Protein AF-0000000067988265 (afdb_homodimer)

Sequence (340 aa):
RAVLVLEPQNPGGEAVDITPKEFGVRTLAQEYGGGAFTVSGDVVFFANYKDQRLYKQSISSLDVSPIPLTPDYGGPTVSYADGVLDTRFNRFIAVREDRRESSLNPPTTIVSIALGNNNVQEPEVLVGGSDFYAFPRLDPKSERIAWIQWSHPNMPWDKSELWVGYISENRAVLVLEPQNPGGEAVDITPKEFGVRTLAQEYGGGAFTVSGDVVFFANYKDQRLYKQSISSLDVSPIPLTPDYGGPTVSYADGVLDTRFNRFIAVREDRRESSLNPPTTIVSIALGNNNVQEPEVLVGGSDFYAFPRLDPKSERIAWIQWSHPNMPWDKSELWVGYISEN

Nearest PDB structures (foldseek):
  9dta-assembly1_A  TM=4.660E-01  e=8.377E-01  Homo sapiens
  7pi7-assembly1_A  TM=4.778E-01  e=1.281E+00  Plasmodium falciparum 3D7
  7phv-assembly2_D  TM=4.104E-01  e=1.350E+00  Plasmodium falciparum 3D7
  5tik-assembly1_A  TM=4.033E-01  e=9.315E-01  Plasmodium falciparum 3D7
  7pi7-assembly2_D  TM=3.987E-01  e=2.692E+00  Plasmodium falciparum 3D7

pLDDT: mean 87.06, std 9.2, range [55.12, 97.69]

Secondary structure (DSSP, 8-state):
-EEEEEPPSSTTPPPEE-S-TT--B---TTTT----EEEETTEEEEEBTTT--EEEEESS-TTSPPEE-S---SSTTEEEEEEEEETTTTEEEEEEEETTT-SSS--EEEEEEE-S-SS--PPEEEE-SSSEEEEEEE-TTSSEEEEEEE-TT--TTTSEEEEEEE----/-EEEEEPPSSTTPPPEE-S-TT--B---TTTT----EEEETTEEEEEBTTT--EEEEESS-TTSPPEE-S---SSTTEEEEEEEEETTTTEEEEEEEETTT-SSS--EEEEEEE-S-SS--PPEEEE-SSSEEEEEEE-TTSSEEEEEEE-TT--TTTSEEEEEEE----

Solvent-accessible surface area (backbone atoms only — not comparable to full-atom values): 17816 Å² total; per-residue (Å²): 80,21,37,40,25,38,50,42,93,47,94,86,49,68,67,40,78,65,52,56,86,93,55,27,56,33,37,74,22,79,79,43,43,52,38,26,48,36,44,46,83,60,32,36,37,31,14,26,48,80,47,19,32,38,28,37,32,48,75,81,44,74,86,53,74,69,41,69,50,38,66,84,80,86,46,65,42,45,23,36,24,29,47,41,79,32,75,83,78,43,28,38,36,28,29,34,31,42,35,81,86,34,75,87,69,44,43,26,28,34,28,37,32,72,62,84,54,94,62,61,48,81,64,41,80,72,44,76,88,58,46,34,49,45,55,58,29,62,11,88,79,49,54,32,34,30,30,34,37,30,39,82,92,47,45,63,80,52,36,23,38,29,36,38,38,76,57,61,99,116,80,21,36,41,27,38,50,42,91,47,92,86,48,68,69,41,78,65,52,57,88,91,56,27,55,33,40,74,23,80,79,42,45,52,37,27,50,38,42,45,82,59,32,38,38,30,13,27,48,80,47,19,32,38,29,38,33,47,74,81,44,76,85,53,74,67,42,68,50,39,66,86,80,85,44,64,43,45,23,35,24,29,46,40,80,32,76,85,76,43,27,39,36,26,32,33,31,42,34,81,86,34,75,86,68,44,44,25,28,33,27,37,32,72,61,83,52,93,62,62,46,81,64,40,80,76,45,74,88,56,46,34,48,45,57,58,29,63,10,88,78,50,52,32,35,29,31,35,38,31,38,82,91,46,45,63,80,52,35,22,38,29,36,39,40,77,55,64,98,118

Radius of gyration: 18.99 Å; Cα contacts (8 Å, |Δi|>4): 893; chains: 2; bounding box: 49×52×41 Å

Organism: Pisum sativum (NCBI:txid3888)

Structure (mmCIF, N/CA/C/O backbone):
data_AF-0000000067988265-model_v1
#
loop_
_entity.id
_entity.type
_entity.pdbx_description
1 polymer 'Uncharacterized protein'
#
loop_
_atom_site.group_PDB
_atom_site.id
_atom_site.type_symbol
_atom_site.label_atom_id
_atom_site.label_alt_id
_atom_site.label_comp_id
_atom_site.label_asym_id
_atom_site.label_entity_id
_atom_site.label_seq_id
_atom_site.pdbx_PDB_ins_code
_atom_site.Cartn_x
_atom_site.Cartn_y
_atom_site.Cartn_z
_atom_site.occupancy
_atom_site.B_iso_or_equiv
_atom_site.auth_seq_id
_atom_site.auth_comp_id
_atom_site.auth_asym_id
_atom_site.auth_atom_id
_atom_site.pdbx_PDB_model_num
ATOM 1 N N . ARG A 1 1 ? -8.422 19.094 -2.426 1 81.5 1 ARG A N 1
ATOM 2 C CA . ARG A 1 1 ? -7.355 18.75 -1.496 1 81.5 1 ARG A CA 1
ATOM 3 C C . ARG A 1 1 ? -7.719 17.5 -0.695 1 81.5 1 ARG A C 1
ATOM 5 O O . ARG A 1 1 ? -8.867 17.328 -0.293 1 81.5 1 ARG A O 1
ATOM 12 N N . ALA A 1 2 ? -6.695 16.656 -0.502 1 82.62 2 ALA A N 1
ATOM 13 C CA . ALA A 1 2 ? -6.887 15.461 0.309 1 82.62 2 ALA A CA 1
ATOM 14 C C . ALA A 1 2 ? -6.562 15.734 1.775 1 82.62 2 ALA A C 1
ATOM 16 O O . ALA A 1 2 ? -5.496 16.266 2.096 1 82.62 2 ALA A O 1
ATOM 17 N N . VAL A 1 3 ? -7.598 15.414 2.672 1 83.62 3 VAL A N 1
ATOM 18 C CA . VAL A 1 3 ? -7.43 15.742 4.082 1 83.62 3 VAL A CA 1
ATOM 19 C C . VAL A 1 3 ? -7.699 14.508 4.941 1 83.62 3 VAL A C 1
ATOM 21 O O . VAL A 1 3 ? -8.43 13.602 4.527 1 83.62 3 VAL A O 1
ATOM 24 N N . LEU A 1 4 ? -7.07 14.484 6.086 1 79.06 4 LEU A N 1
ATOM 25 C CA . LEU A 1 4 ? -7.297 13.453 7.09 1 79.06 4 LEU A CA 1
ATOM 26 C C . LEU A 1 4 ? -8.57 13.734 7.879 1 79.06 4 LEU A C 1
ATOM 28 O O . LEU A 1 4 ? -8.766 14.844 8.375 1 79.06 4 LEU A O 1
ATOM 32 N N . VAL A 1 5 ? -9.43 12.75 7.844 1 82.25 5 VAL A N 1
ATOM 33 C CA . VAL A 1 5 ? -10.68 12.844 8.586 1 82.25 5 VAL A CA 1
ATOM 34 C C . VAL A 1 5 ? -10.773 11.688 9.586 1 82.25 5 VAL A C 1
ATOM 36 O O . VAL A 1 5 ? -10.508 10.539 9.242 1 82.25 5 VAL A O 1
ATOM 39 N N . LEU A 1 6 ? -11.055 11.977 10.82 1 77.44 6 LEU A N 1
ATOM 40 C CA . LEU A 1 6 ? -11.227 10.969 11.867 1 77.44 6 LEU A CA 1
ATOM 41 C C . LEU A 1 6 ? -12.695 10.57 12 1 77.44 6 LEU A C 1
ATOM 43 O O . LEU A 1 6 ? -13.57 11.438 12.078 1 77.44 6 LEU A O 1
ATOM 47 N N . GLU A 1 7 ? -12.828 9.219 11.898 1 78.44 7 GLU A N 1
ATOM 48 C CA . GLU A 1 7 ? -14.172 8.734 12.18 1 78.44 7 GLU A CA 1
ATOM 49 C C . GLU A 1 7 ? -14.555 8.969 13.633 1 78.44 7 GLU A C 1
ATOM 51 O O . GLU A 1 7 ? -13.742 8.75 14.539 1 78.44 7 GLU A O 1
ATOM 56 N N . PRO A 1 8 ? -15.766 9.422 13.766 1 72.81 8 PRO A N 1
ATOM 57 C CA . PRO A 1 8 ? -16.188 9.617 15.156 1 72.81 8 PRO A CA 1
ATOM 58 C C . PRO A 1 8 ? -16.219 8.312 15.945 1 72.81 8 PRO A C 1
ATOM 60 O O . PRO A 1 8 ? -16.516 7.254 15.391 1 72.81 8 PRO A O 1
ATOM 63 N N . GLN A 1 9 ? -15.742 8.336 17.234 1 66.25 9 GLN A N 1
ATOM 64 C CA . GLN A 1 9 ? -15.758 7.172 18.109 1 66.25 9 GLN A CA 1
ATOM 65 C C . GLN A 1 9 ? -17.188 6.684 18.359 1 66.25 9 GLN A C 1
ATOM 67 O O . GLN A 1 9 ? -17.422 5.477 18.469 1 66.25 9 GLN A O 1
ATOM 72 N N . ASN A 1 10 ? -18 7.676 18.391 1 64.56 10 ASN A N 1
ATOM 73 C CA . ASN A 1 10 ? -19.391 7.344 18.688 1 64.56 10 ASN A CA 1
ATOM 74 C C . ASN A 1 10 ? -20.266 7.469 17.438 1 64.56 10 ASN A C 1
ATOM 76 O O . ASN A 1 10 ? -20.031 8.344 16.594 1 64.56 10 ASN A O 1
ATOM 80 N N . PRO A 1 11 ? -21.156 6.391 17.359 1 62.78 11 PRO A N 1
ATOM 81 C CA . PRO A 1 11 ? -22.125 6.516 16.25 1 62.78 11 PRO A CA 1
ATOM 82 C C . PRO A 1 11 ? -22.859 7.855 16.266 1 62.78 11 PRO A C 1
ATOM 84 O O . PRO A 1 11 ? -23.297 8.32 17.312 1 62.78 11 PRO A O 1
ATOM 87 N N . GLY A 1 12 ? -22.844 8.508 15.164 1 62.94 12 GLY A N 1
ATOM 88 C CA . GLY A 1 12 ? -23.547 9.773 15.062 1 62.94 12 GLY A CA 1
ATOM 89 C C . GLY A 1 12 ? -22.625 10.977 15.18 1 62.94 12 GLY A C 1
ATOM 90 O O . GLY A 1 12 ? 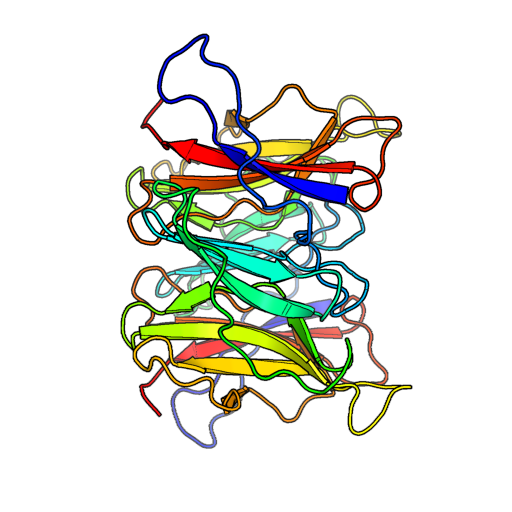-23.062 12.109 14.969 1 62.94 12 GLY A O 1
ATOM 91 N N . GLY A 1 13 ? -21.453 10.656 15.656 1 66.56 13 GLY A N 1
ATOM 92 C CA . GLY A 1 13 ? -20.516 11.766 15.727 1 66.56 13 GLY A CA 1
ATOM 93 C C . GLY A 1 13 ? -20.078 12.266 14.367 1 66.56 13 GLY A C 1
ATOM 94 O O . GLY A 1 13 ? -20.391 11.648 13.344 1 66.56 13 GLY A O 1
ATOM 95 N N . GLU A 1 14 ? -19.609 13.5 14.375 1 73.94 14 GLU A N 1
ATOM 96 C CA . GLU A 1 14 ? -19.188 14.102 13.109 1 73.94 14 GLU A CA 1
ATOM 97 C C . GLU A 1 14 ? -17.719 13.82 12.828 1 73.94 14 GLU A C 1
ATOM 99 O O . GLU A 1 14 ? -16.891 13.844 13.742 1 73.94 14 GLU A O 1
ATOM 104 N N . ALA A 1 15 ? -17.516 13.375 11.586 1 76 15 ALA A N 1
ATOM 105 C CA . ALA A 1 15 ? -16.125 13.258 11.133 1 76 15 ALA A CA 1
ATOM 106 C C . ALA A 1 15 ? -15.414 14.602 11.203 1 76 15 ALA A C 1
ATOM 108 O O . ALA A 1 15 ? -16.016 15.648 10.938 1 76 15 ALA A O 1
ATOM 109 N N . VAL A 1 16 ? -14.133 14.594 11.688 1 78.19 16 VAL A N 1
ATOM 110 C CA . VAL A 1 16 ? -13.391 15.836 11.891 1 78.19 16 VAL A CA 1
ATOM 111 C C . VAL A 1 16 ? -12.156 15.852 10.992 1 78.19 16 VAL A C 1
ATOM 113 O O . VAL A 1 16 ? -11.414 14.875 10.938 1 78.19 16 VAL A O 1
ATOM 116 N N . ASP A 1 17 ? -12.055 16.938 10.234 1 80.56 17 ASP A N 1
ATOM 117 C CA . ASP A 1 17 ? -10.82 17.203 9.5 1 80.56 17 ASP A CA 1
ATOM 118 C C . ASP A 1 17 ? -9.688 17.578 10.445 1 80.56 17 ASP A C 1
ATOM 120 O O . ASP A 1 17 ? -9.773 18.578 11.164 1 80.56 17 ASP A O 1
ATOM 124 N N . ILE A 1 18 ? -8.625 16.781 10.445 1 80.12 18 ILE A N 1
ATOM 125 C CA . ILE A 1 18 ? -7.574 17.047 11.422 1 80.12 18 ILE A CA 1
ATOM 126 C C . ILE A 1 18 ? -6.301 17.484 10.703 1 80.12 18 ILE A C 1
ATOM 128 O O . ILE A 1 18 ? -5.281 17.75 11.344 1 80.12 18 ILE A O 1
ATOM 132 N N . THR A 1 19 ? -6.254 17.562 9.414 1 82.56 19 THR A N 1
ATOM 133 C CA . THR A 1 19 ? -5.105 18.078 8.68 1 82.56 19 THR A CA 1
ATOM 134 C C . THR A 1 19 ? -5.102 19.609 8.688 1 82.56 19 THR A C 1
ATOM 136 O O . THR A 1 19 ? -6.039 20.25 8.203 1 82.56 19 THR A O 1
ATOM 139 N N . PRO A 1 20 ? -4.031 20.156 9.219 1 86.94 20 PRO A N 1
ATOM 140 C CA . PRO A 1 20 ? -3.984 21.625 9.195 1 86.94 20 PRO A CA 1
ATOM 141 C C . PRO A 1 20 ? -4.137 22.188 7.785 1 86.94 20 PRO A C 1
ATOM 143 O O . PRO A 1 20 ? -3.789 21.531 6.805 1 86.94 20 PRO A O 1
ATOM 146 N N . LYS A 1 21 ? -4.566 23.375 7.676 1 85.44 21 LYS A N 1
ATOM 147 C CA . LYS A 1 21 ? -4.949 24 6.418 1 85.44 21 LYS A CA 1
ATOM 148 C C . LYS A 1 21 ? -3.768 24.078 5.457 1 85.44 21 LYS A C 1
ATOM 150 O O . LYS A 1 21 ? -3.945 24 4.238 1 85.44 21 LYS A O 1
ATOM 155 N N . GLU A 1 22 ? -2.598 24.156 5.941 1 90.56 22 GLU A N 1
ATOM 156 C CA . GLU A 1 22 ? -1.429 24.359 5.09 1 90.56 22 GLU A CA 1
ATOM 157 C C . GLU A 1 22 ? -0.901 23.031 4.559 1 90.56 22 GLU A C 1
ATOM 159 O O . GLU A 1 22 ? 0.06 23 3.785 1 90.56 22 GLU A O 1
ATOM 164 N N . PHE A 1 23 ? -1.554 21.969 4.973 1 92.88 23 PHE A N 1
ATOM 165 C CA . PHE A 1 23 ? -1.089 20.641 4.586 1 92.88 23 PHE A CA 1
ATOM 166 C C . PHE A 1 23 ? -2.125 19.938 3.717 1 92.88 23 PHE A C 1
ATOM 168 O O . PHE A 1 23 ? -3.32 20.234 3.812 1 92.88 23 PHE A O 1
ATOM 175 N N . GLY A 1 24 ? -1.675 19.062 2.846 1 91.75 24 GLY A N 1
ATOM 176 C CA . GLY A 1 24 ? -2.455 18.141 2.043 1 91.75 24 GLY A CA 1
ATOM 177 C C . GLY A 1 24 ? -1.815 16.766 1.921 1 91.75 24 GLY A C 1
ATOM 178 O O . GLY A 1 24 ? -0.608 16.656 1.692 1 91.75 24 GLY A O 1
ATOM 179 N N . VAL A 1 25 ? -2.627 15.781 2.137 1 91.75 25 VAL A N 1
ATOM 180 C CA . VAL A 1 25 ? -2.115 14.414 2.127 1 91.75 25 VAL A CA 1
ATOM 181 C C . VAL A 1 25 ? -2.129 13.867 0.701 1 91.75 25 VAL A C 1
ATOM 183 O O . VAL A 1 25 ? -3.133 13.305 0.253 1 91.75 25 VAL A O 1
ATOM 186 N N . ARG A 1 26 ? -0.953 14.008 0.005 1 90.62 26 ARG A N 1
ATOM 187 C CA . ARG A 1 26 ? -0.84 13.547 -1.376 1 90.62 26 ARG A CA 1
ATOM 188 C C . ARG A 1 26 ? 0.622 13.406 -1.789 1 90.62 26 ARG A C 1
ATOM 190 O O . ARG A 1 26 ? 1.449 14.266 -1.463 1 90.62 26 ARG A O 1
ATOM 197 N N . THR A 1 27 ? 0.894 12.336 -2.404 1 92.19 27 THR A N 1
ATOM 198 C CA . THR A 1 27 ? 2.232 12.148 -2.949 1 92.19 27 THR A CA 1
ATOM 199 C C . THR A 1 27 ? 2.221 12.266 -4.469 1 92.19 27 THR A C 1
ATOM 201 O O . THR A 1 27 ? 1.224 11.93 -5.117 1 92.19 27 THR A O 1
ATOM 204 N N . LEU A 1 28 ? 3.287 12.664 -5.016 1 88.44 28 LEU A N 1
ATOM 205 C CA . LEU A 1 28 ? 3.469 12.758 -6.461 1 88.44 28 LEU A CA 1
ATOM 206 C C . LEU A 1 28 ? 4.414 11.672 -6.961 1 88.44 28 LEU A C 1
ATOM 208 O O . LEU A 1 28 ? 4.758 11.641 -8.148 1 88.44 28 LEU A O 1
ATOM 212 N N . ALA A 1 29 ? 4.793 10.805 -5.996 1 88.25 29 ALA A N 1
ATOM 213 C CA . ALA A 1 29 ? 5.699 9.727 -6.379 1 88.25 29 ALA A CA 1
ATOM 214 C C . ALA A 1 29 ? 5.027 8.773 -7.367 1 88.25 29 ALA A C 1
ATOM 216 O O . ALA A 1 29 ? 3.877 8.383 -7.176 1 88.25 29 ALA A O 1
ATOM 217 N N . GLN A 1 30 ? 5.688 8.266 -8.461 1 74.81 30 GLN A N 1
ATOM 218 C CA . GLN A 1 30 ? 5.371 7.273 -9.484 1 74.81 30 GLN A CA 1
ATOM 219 C C . GLN A 1 30 ? 4.023 7.562 -10.141 1 74.81 30 GLN A C 1
ATOM 221 O O . GLN A 1 30 ? 3.436 6.691 -10.781 1 74.81 30 GLN A O 1
ATOM 226 N N . GLU A 1 31 ? 3.676 8.773 -10.312 1 59.5 31 GLU A N 1
ATOM 227 C CA . GLU A 1 31 ? 2.479 9.18 -11.039 1 59.5 31 GLU A CA 1
ATOM 228 C C . GLU A 1 31 ? 1.284 8.305 -10.672 1 59.5 31 GLU A C 1
ATOM 230 O O . GLU A 1 31 ? 0.143 8.766 -10.672 1 59.5 31 GLU A O 1
ATOM 235 N N . TYR A 1 32 ? 1.65 6.984 -10.617 1 55.44 32 TYR A N 1
ATOM 236 C CA . TYR A 1 32 ? 0.523 6.078 -10.445 1 55.44 32 TYR A CA 1
ATOM 237 C C . TYR A 1 32 ? 0.063 6.055 -8.992 1 55.44 32 TYR A C 1
ATOM 239 O O . TYR A 1 32 ? -0.846 5.305 -8.633 1 55.44 32 TYR A O 1
ATOM 247 N N . GLY A 1 33 ? 0.32 7.004 -8.305 1 57.44 33 GLY A N 1
ATOM 248 C CA . GLY A 1 33 ? -0.149 7.312 -6.961 1 57.44 33 GLY A CA 1
ATOM 249 C C . GLY A 1 33 ? -0.067 6.129 -6.016 1 57.44 33 GLY A C 1
ATOM 250 O O . GLY A 1 33 ? -0.594 5.055 -6.309 1 57.44 33 GLY A O 1
ATOM 251 N N . GLY A 1 34 ? 0.99 5.91 -5.309 1 64.25 34 GLY A N 1
ATOM 252 C CA . GLY A 1 34 ? 1.029 5.035 -4.145 1 64.25 34 GLY A CA 1
ATOM 253 C C . GLY A 1 34 ? 0.375 5.645 -2.92 1 64.25 34 GLY A C 1
ATOM 254 O O . GLY A 1 34 ? -0.165 6.75 -2.982 1 64.25 34 GLY A O 1
ATOM 255 N N . GLY A 1 35 ? 0.108 4.824 -1.985 1 83.5 35 GLY A N 1
ATOM 256 C CA . GLY A 1 35 ? -0.433 5.324 -0.732 1 83.5 35 GLY A CA 1
ATOM 257 C C . GLY A 1 35 ? 0.388 6.453 -0.136 1 83.5 35 GLY A C 1
ATOM 258 O O . GLY A 1 35 ? 1.617 6.371 -0.078 1 83.5 35 GLY A O 1
ATOM 259 N N . ALA A 1 36 ? -0.248 7.562 0.19 1 87.69 36 ALA A N 1
ATOM 260 C CA . ALA A 1 36 ? 0.42 8.758 0.704 1 87.69 36 ALA A CA 1
ATOM 261 C C . ALA A 1 36 ? 0.387 8.789 2.229 1 87.69 36 ALA A C 1
ATOM 263 O O . ALA A 1 36 ? 0.79 9.781 2.842 1 87.69 36 ALA A O 1
ATOM 264 N N . PHE A 1 37 ? -0.047 7.719 2.885 1 92.06 37 PHE A N 1
ATOM 265 C CA . PHE A 1 37 ? -0.208 7.766 4.332 1 92.06 37 PHE A CA 1
ATOM 266 C C . PHE A 1 37 ? -0.128 6.367 4.934 1 92.06 37 PHE A C 1
ATOM 268 O O . PHE A 1 37 ? -0.245 5.371 4.219 1 92.06 37 PHE A O 1
ATOM 275 N N . THR A 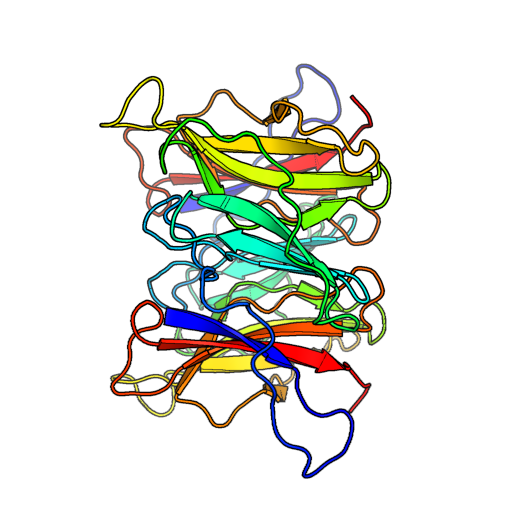1 38 ? 0.088 6.336 6.145 1 93.38 38 THR A N 1
ATOM 276 C CA . THR A 1 38 ? -0.145 5.164 6.984 1 93.38 38 THR A CA 1
ATOM 277 C C . THR A 1 38 ? -0.485 5.582 8.414 1 93.38 38 THR A C 1
ATOM 279 O O . THR A 1 38 ? -0.422 6.766 8.75 1 93.38 38 THR A O 1
ATOM 282 N N . VAL A 1 39 ? -0.948 4.609 9.211 1 92.25 39 VAL A N 1
ATOM 283 C CA . VAL A 1 39 ? -1.37 4.906 10.57 1 92.25 39 VAL A CA 1
ATOM 284 C C . VAL A 1 39 ? -0.739 3.9 11.539 1 92.25 39 VAL A C 1
ATOM 286 O O . VAL A 1 39 ? -0.531 2.738 11.188 1 92.25 39 VAL A O 1
ATOM 289 N N . SER A 1 40 ? -0.376 4.344 12.664 1 92.06 40 SER A N 1
ATOM 290 C CA . SER A 1 40 ? 0.094 3.512 13.766 1 92.06 40 SER A CA 1
ATOM 291 C C . SER A 1 40 ? -0.317 4.094 15.117 1 92.06 40 SER A C 1
ATOM 293 O O . SER A 1 40 ? 0.224 5.117 15.547 1 92.06 40 SER A O 1
ATOM 295 N N . GLY A 1 41 ? -1.214 3.348 15.711 1 88.94 41 GLY A N 1
ATOM 296 C CA . GLY A 1 41 ? -1.752 3.898 16.938 1 88.94 41 GLY A CA 1
ATOM 297 C C . GLY A 1 41 ? -2.391 5.262 16.75 1 88.94 41 GLY A C 1
ATOM 298 O O . GLY A 1 41 ? -3.27 5.434 15.906 1 88.94 41 GLY A O 1
ATOM 299 N N . ASP A 1 42 ? -1.849 6.242 17.5 1 89.19 42 ASP A N 1
ATOM 300 C CA . ASP A 1 42 ? -2.422 7.582 17.453 1 89.19 42 ASP A CA 1
ATOM 301 C C . ASP A 1 42 ? -1.624 8.492 16.531 1 89.19 42 ASP A C 1
ATOM 303 O O . ASP A 1 42 ? -1.744 9.719 16.609 1 89.19 42 ASP A O 1
ATOM 307 N N . VAL A 1 43 ? -0.873 7.887 15.703 1 92.12 43 VAL A N 1
ATOM 308 C CA . VAL A 1 43 ? -0.028 8.695 14.828 1 92.12 43 VAL A CA 1
ATOM 309 C C . VAL A 1 43 ? -0.342 8.375 13.367 1 92.12 43 VAL A C 1
ATOM 311 O O . VAL A 1 43 ? -0.506 7.215 13 1 92.12 43 VAL A O 1
ATOM 314 N N . VAL A 1 44 ? -0.442 9.445 12.578 1 92.81 44 VAL A N 1
ATOM 315 C CA . VAL A 1 44 ? -0.533 9.305 11.125 1 92.81 44 VAL A CA 1
ATOM 316 C C . VAL A 1 44 ? 0.748 9.82 10.477 1 92.81 44 VAL A C 1
ATOM 318 O O . VAL A 1 44 ? 1.281 10.859 10.875 1 92.81 44 VAL A O 1
ATOM 321 N N . PHE A 1 45 ? 1.261 9.062 9.586 1 95 45 PHE A N 1
ATOM 322 C CA . PHE A 1 45 ? 2.357 9.461 8.711 1 95 45 PHE A CA 1
ATOM 323 C C . PHE A 1 45 ? 1.845 9.805 7.316 1 95 45 PHE A C 1
ATOM 325 O O . PHE A 1 45 ? 1 9.086 6.77 1 95 45 PHE A O 1
ATOM 332 N N . PHE A 1 46 ? 2.334 10.922 6.777 1 95 46 PHE A N 1
ATOM 333 C CA . PHE A 1 46 ? 1.783 11.242 5.465 1 95 46 PHE A CA 1
ATOM 334 C C . PHE A 1 46 ? 2.766 12.078 4.656 1 95 46 PHE A C 1
ATOM 336 O O . PHE A 1 46 ? 3.621 12.758 5.223 1 95 46 PHE A O 1
ATOM 343 N N . ALA A 1 47 ? 2.682 11.969 3.379 1 95.38 47 ALA A N 1
ATOM 344 C CA . ALA A 1 47 ? 3.381 12.859 2.453 1 95.38 47 ALA A CA 1
ATOM 345 C C . ALA A 1 47 ? 2.59 14.141 2.225 1 95.38 47 ALA A C 1
ATOM 347 O O . ALA A 1 47 ? 1.406 14.094 1.88 1 95.38 47 ALA A O 1
ATOM 348 N N . ASN A 1 48 ? 3.252 15.195 2.42 1 95.5 48 ASN A N 1
ATOM 349 C CA . ASN A 1 48 ? 2.605 16.484 2.23 1 95.5 48 ASN A CA 1
ATOM 350 C C . ASN A 1 48 ? 2.695 16.953 0.779 1 95.5 48 ASN A C 1
ATOM 352 O O . ASN A 1 48 ? 3.771 16.922 0.177 1 95.5 48 ASN A O 1
ATOM 356 N N . TYR A 1 49 ? 1.587 17.453 0.286 1 93.25 49 TYR A N 1
ATOM 357 C CA . TYR A 1 49 ? 1.485 17.781 -1.131 1 93.25 49 TYR A CA 1
ATOM 358 C C . TYR A 1 49 ? 2.451 18.906 -1.5 1 93.25 49 TYR A C 1
ATOM 360 O O . TYR A 1 49 ? 3.191 18.797 -2.48 1 93.25 49 TYR A O 1
ATOM 368 N N . LYS A 1 50 ? 2.512 19.891 -0.709 1 94.69 50 LYS A N 1
ATOM 369 C CA . LYS A 1 50 ? 3.174 21.141 -1.084 1 94.69 50 LYS A CA 1
ATOM 370 C C . LYS A 1 50 ? 4.68 20.938 -1.213 1 94.69 50 LYS A C 1
ATOM 372 O O . LYS A 1 50 ? 5.293 21.406 -2.172 1 94.69 50 LYS A O 1
ATOM 377 N N . ASP A 1 51 ? 5.246 20.297 -0.256 1 96.81 51 ASP A N 1
ATOM 378 C CA . ASP A 1 51 ? 6.699 20.203 -0.234 1 96.81 51 ASP A CA 1
ATOM 379 C C . ASP A 1 51 ? 7.156 18.766 -0.448 1 96.81 51 ASP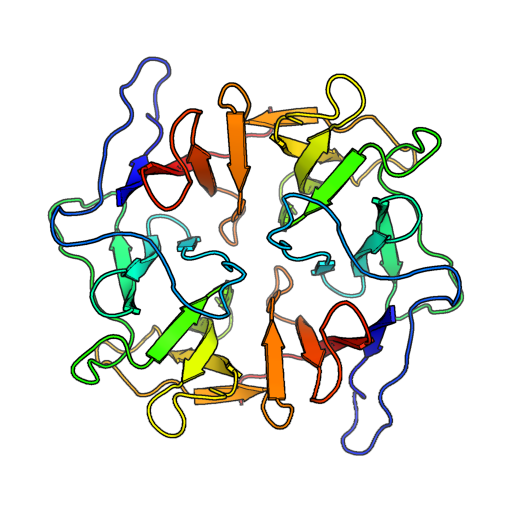 A C 1
ATOM 381 O O . ASP A 1 51 ? 8.352 18.5 -0.543 1 96.81 51 ASP A O 1
ATOM 385 N N . GLN A 1 52 ? 6.246 17.75 -0.379 1 95.75 52 GLN A N 1
ATOM 386 C CA . GLN A 1 52 ? 6.422 16.328 -0.659 1 95.75 52 GLN A CA 1
ATOM 387 C C . GLN A 1 52 ? 7.281 15.656 0.413 1 95.75 52 GLN A C 1
ATOM 389 O O . GLN A 1 52 ? 7.715 14.516 0.244 1 95.75 52 GLN A O 1
ATOM 394 N N . ARG A 1 53 ? 7.512 16.375 1.506 1 97.44 53 ARG A N 1
ATOM 395 C CA . ARG A 1 53 ? 8.18 15.766 2.652 1 97.44 53 ARG A CA 1
ATOM 396 C C . ARG A 1 53 ? 7.246 14.82 3.395 1 97.44 53 ARG A C 1
ATOM 398 O O . ARG A 1 53 ? 6.027 14.883 3.229 1 97.44 53 ARG A O 1
ATOM 405 N N . LEU A 1 54 ? 7.852 13.922 4.129 1 97.06 54 LEU A N 1
ATOM 406 C CA . LEU A 1 54 ? 7.078 13.094 5.047 1 97.06 54 LEU A CA 1
ATOM 407 C C . LEU A 1 54 ? 6.918 13.781 6.395 1 97.06 54 LEU A C 1
ATOM 409 O O . LEU A 1 54 ? 7.867 14.375 6.914 1 97.06 54 LEU A O 1
ATOM 413 N N . TYR A 1 55 ? 5.723 13.641 6.875 1 96 55 TYR A N 1
ATOM 414 C CA . TYR A 1 55 ? 5.402 14.188 8.188 1 96 55 TYR A CA 1
ATOM 415 C C . TYR A 1 55 ? 4.73 13.141 9.062 1 96 55 TYR A C 1
ATOM 417 O O . TYR A 1 55 ? 4.207 12.141 8.562 1 96 55 TYR A O 1
ATOM 425 N N . LYS A 1 56 ? 4.793 13.367 10.344 1 94.56 56 LYS A N 1
ATOM 426 C CA . LYS A 1 56 ? 3.951 12.633 11.289 1 94.56 56 LYS A CA 1
ATOM 427 C C . LYS A 1 56 ? 3.133 13.594 12.156 1 94.56 56 LYS A C 1
ATOM 429 O O . LYS A 1 56 ? 3.57 14.711 12.438 1 94.56 56 LYS A O 1
ATOM 434 N N . GLN A 1 57 ? 2 13.109 12.508 1 91.94 57 GLN A N 1
ATOM 435 C CA . GLN A 1 57 ? 1.146 13.898 13.383 1 91.94 57 GLN A CA 1
ATOM 436 C C . GLN A 1 57 ? 0.279 13.008 14.266 1 91.94 57 GLN A C 1
ATOM 438 O O . GLN A 1 57 ? -0.086 11.898 13.867 1 91.94 57 GLN A O 1
ATOM 443 N N . SER A 1 58 ? -0.035 13.562 15.406 1 90.12 58 SER A N 1
ATOM 444 C CA . SER A 1 58 ? -0.961 12.883 16.312 1 90.12 58 SER A CA 1
ATOM 445 C C . SER A 1 58 ? -2.408 13.086 15.875 1 90.12 58 SER A C 1
ATOM 447 O O . SER A 1 58 ? -2.783 14.188 15.445 1 90.12 58 SER A O 1
ATOM 449 N N . ILE A 1 59 ? -3.182 12.016 15.969 1 84.56 59 ILE A N 1
ATOM 450 C CA . ILE A 1 59 ? -4.594 12.156 15.633 1 84.56 59 ILE A CA 1
ATOM 451 C C . ILE A 1 59 ? -5.387 12.539 16.891 1 84.56 59 ILE A C 1
ATOM 453 O O . ILE A 1 59 ? -6.562 12.898 16.797 1 84.56 59 ILE A O 1
ATOM 457 N N . SER A 1 60 ? -4.781 12.445 18 1 82.69 60 SER A N 1
ATOM 458 C CA . SER A 1 60 ? -5.449 12.758 19.266 1 82.69 60 SER A CA 1
ATOM 459 C C . SER A 1 60 ? -5.098 14.156 19.75 1 82.69 60 SER A C 1
ATOM 461 O O . SER A 1 60 ? -5.785 14.719 20.609 1 82.69 60 SER A O 1
ATOM 463 N N . SER A 1 61 ? -4.031 14.695 19.297 1 80.62 61 SER A N 1
ATOM 464 C CA . SER A 1 61 ? -3.604 16.047 19.656 1 80.62 61 SER A CA 1
ATOM 465 C C . SER A 1 61 ? -3.596 16.969 18.438 1 80.62 61 SER A C 1
ATOM 467 O O . SER A 1 61 ? -2.551 17.172 17.828 1 80.62 61 SER A O 1
ATOM 469 N N . LEU A 1 62 ? -4.652 17.625 18.219 1 76.5 62 LEU A N 1
ATOM 470 C CA . LEU A 1 62 ? -4.84 18.375 16.969 1 76.5 62 LEU A CA 1
ATOM 471 C C . LEU A 1 62 ? -4.18 19.75 17.062 1 76.5 62 LEU A C 1
ATOM 473 O O . LEU A 1 62 ? -4.035 20.438 16.047 1 76.5 62 LEU A O 1
ATOM 477 N N . ASP A 1 63 ? -3.635 20.094 18.203 1 82.25 63 ASP A N 1
ATOM 478 C CA . ASP A 1 63 ? -3.004 21.391 18.375 1 82.25 63 ASP A CA 1
ATOM 479 C C . ASP A 1 63 ? -1.519 21.344 18.031 1 82.25 63 ASP A C 1
ATOM 481 O O . ASP A 1 63 ? -0.855 22.375 17.938 1 82.25 63 ASP A O 1
ATOM 485 N N . VAL A 1 64 ? -1.082 20.156 17.859 1 85.19 64 VAL A N 1
ATOM 486 C CA . VAL A 1 64 ? 0.333 20.016 17.531 1 85.19 64 VAL A CA 1
ATOM 487 C C . VAL A 1 64 ? 0.506 19.906 16.016 1 85.19 64 VAL A C 1
ATOM 489 O O . VAL A 1 64 ? -0.13 19.078 15.375 1 85.19 64 VAL A O 1
ATOM 492 N N . SER A 1 65 ? 1.322 20.766 15.5 1 89.94 65 SER A N 1
ATOM 493 C CA . SER A 1 65 ? 1.59 20.766 14.062 1 89.94 65 SER A CA 1
ATOM 494 C C . SER A 1 65 ? 2.336 19.5 13.641 1 89.94 65 SER A C 1
ATOM 496 O O . SER A 1 65 ? 3.135 18.969 14.406 1 89.94 65 SER A O 1
ATOM 498 N N . PRO A 1 66 ? 2.072 19.094 12.398 1 93.62 66 PRO A N 1
ATOM 499 C CA . PRO A 1 66 ? 2.832 17.953 11.898 1 93.62 66 PRO A CA 1
ATOM 500 C C . PRO A 1 66 ? 4.34 18.172 11.969 1 93.62 66 PRO A C 1
ATOM 502 O O . PRO A 1 66 ? 4.82 19.281 11.727 1 93.62 66 PRO A O 1
ATOM 505 N N . ILE A 1 67 ? 5.059 17.125 12.258 1 94.38 67 ILE A N 1
ATOM 506 C CA . ILE A 1 67 ? 6.508 17.156 12.406 1 94.38 67 ILE A CA 1
ATOM 507 C C . ILE A 1 67 ? 7.168 16.516 11.188 1 94.38 67 ILE A C 1
ATOM 509 O O . ILE A 1 67 ? 6.852 15.375 10.836 1 94.38 67 ILE A O 1
ATOM 513 N N . PRO A 1 68 ? 8.117 17.219 10.547 1 96.06 68 PRO A N 1
ATOM 514 C CA . PRO A 1 68 ? 8.773 16.625 9.383 1 96.06 68 PRO A CA 1
ATOM 515 C C . PRO A 1 68 ? 9.688 15.453 9.75 1 96.06 68 PRO A C 1
ATOM 517 O O . PRO A 1 68 ? 10.352 15.492 10.789 1 96.06 68 PRO A O 1
ATOM 520 N N . LEU A 1 69 ? 9.672 14.516 8.914 1 96.75 69 LEU A N 1
ATOM 521 C CA . LEU A 1 69 ? 10.508 13.336 9.102 1 96.75 69 LEU A CA 1
ATOM 522 C C . LEU A 1 69 ? 11.656 13.32 8.102 1 96.75 69 LEU A C 1
ATOM 524 O O . LEU A 1 69 ? 12.641 12.594 8.273 1 96.75 69 LEU A O 1
ATOM 528 N N . THR A 1 70 ? 11.523 14.07 7.012 1 97.69 70 THR A N 1
ATOM 529 C CA . THR A 1 70 ? 12.539 14.102 5.969 1 97.69 70 THR A CA 1
ATOM 530 C C . THR A 1 70 ? 13 15.531 5.695 1 97.69 70 THR A C 1
ATOM 532 O O . THR A 1 70 ? 12.297 16.484 6.035 1 97.69 70 THR A O 1
ATOM 535 N N . PRO A 1 71 ? 14.109 15.703 5.062 1 97.31 71 PRO A N 1
ATOM 536 C CA . PRO A 1 71 ? 14.68 17.047 4.875 1 97.31 71 PRO A CA 1
ATOM 537 C C . PRO A 1 71 ? 13.852 17.906 3.924 1 97.31 71 PRO A C 1
ATOM 539 O O . PRO A 1 71 ? 13.109 17.375 3.096 1 97.31 71 PRO A O 1
ATOM 542 N N . ASP A 1 72 ? 14.023 19.172 4.133 1 96.81 72 ASP A N 1
ATOM 543 C CA . ASP A 1 72 ? 13.539 20.172 3.184 1 96.81 72 ASP A CA 1
ATOM 544 C C . ASP A 1 72 ? 14.57 20.453 2.096 1 96.81 72 ASP A C 1
ATOM 546 O O . ASP A 1 72 ? 15.648 20.984 2.375 1 96.81 72 ASP A O 1
ATOM 550 N N . TYR A 1 73 ? 14.273 20.062 0.871 1 95.25 73 TYR A N 1
ATOM 551 C CA . TYR A 1 73 ? 15.227 20.234 -0.222 1 95.25 73 TYR A CA 1
ATOM 552 C C . TYR A 1 73 ? 14.93 21.5 -1.015 1 95.25 73 TYR A C 1
ATOM 554 O O . TYR A 1 73 ? 15.414 21.672 -2.135 1 95.25 73 TYR A O 1
ATOM 562 N N . GLY A 1 74 ? 14.055 22.344 -0.474 1 93.5 74 GLY A N 1
ATOM 563 C CA . GLY A 1 74 ? 13.75 23.609 -1.101 1 93.5 74 GLY A CA 1
ATOM 564 C C . GLY A 1 74 ? 12.633 23.516 -2.123 1 93.5 74 GLY A C 1
ATOM 565 O O . GLY A 1 74 ? 12.445 24.438 -2.936 1 93.5 74 GLY A O 1
ATOM 566 N N . GLY A 1 75 ? 11.898 22.484 -2.205 1 92.75 75 GLY A N 1
ATOM 567 C CA . GLY A 1 75 ? 10.789 22.25 -3.117 1 92.75 75 GLY A CA 1
ATOM 568 C C . GLY A 1 75 ? 10.422 20.781 -3.229 1 92.75 75 GLY A C 1
ATOM 569 O O . GLY A 1 75 ? 11 19.938 -2.541 1 92.75 75 GLY A O 1
ATOM 570 N N . PRO A 1 76 ? 9.43 20.484 -4.008 1 93.62 76 PRO A N 1
ATOM 571 C CA . PRO A 1 76 ? 8.938 19.109 -4.117 1 93.62 76 PRO A CA 1
ATOM 572 C C . PRO A 1 76 ? 9.805 18.25 -5.027 1 93.62 76 PRO A C 1
ATOM 574 O O . PRO A 1 76 ? 9.289 17.625 -5.961 1 93.62 76 PRO A O 1
ATOM 577 N N . THR A 1 77 ? 11.07 18.109 -4.691 1 94.06 77 THR A N 1
ATOM 578 C CA . THR A 1 77 ? 12.031 17.438 -5.566 1 94.06 77 THR A CA 1
ATOM 579 C C . THR A 1 77 ? 12.219 15.984 -5.152 1 94.06 77 THR A C 1
ATOM 581 O O . THR A 1 77 ? 12.742 15.172 -5.922 1 94.06 77 THR A O 1
ATOM 584 N N . VAL A 1 78 ? 11.891 15.703 -3.906 1 95.81 78 VAL A N 1
ATOM 585 C CA . VAL A 1 78 ? 11.922 14.336 -3.41 1 95.81 78 VAL A CA 1
ATOM 586 C C . VAL A 1 78 ? 10.555 13.953 -2.863 1 95.81 78 VAL A C 1
ATOM 588 O O . VAL A 1 78 ? 10 14.648 -2.008 1 95.81 78 VAL A O 1
ATOM 591 N N . SER A 1 79 ? 10.023 12.914 -3.408 1 95.19 79 SER A N 1
ATOM 592 C CA . SER A 1 79 ? 8.695 12.453 -3.006 1 95.19 79 SER A CA 1
ATOM 593 C C . SER A 1 79 ? 8.742 11.031 -2.459 1 95.19 79 SER A C 1
ATOM 595 O O . SER A 1 79 ? 9.633 10.25 -2.822 1 95.19 79 SER A O 1
ATOM 597 N N . TYR A 1 80 ? 7.773 10.727 -1.602 1 95.44 80 TYR A N 1
ATOM 598 C CA . TYR A 1 80 ? 7.695 9.43 -0.952 1 95.44 80 TYR A CA 1
ATOM 599 C C . TYR A 1 80 ? 6.305 8.82 -1.109 1 95.44 80 TYR A C 1
ATOM 601 O O . TYR A 1 80 ? 5.312 9.547 -1.199 1 95.44 80 TYR A O 1
ATOM 609 N N . ALA A 1 81 ? 6.246 7.504 -1.142 1 93.19 81 ALA A N 1
ATOM 610 C CA . ALA A 1 81 ? 4.961 6.82 -1.278 1 93.19 81 ALA A CA 1
ATOM 611 C C . ALA A 1 81 ? 5 5.445 -0.619 1 93.19 81 ALA A C 1
ATOM 613 O O . ALA A 1 81 ? 6.078 4.906 -0.35 1 93.19 81 ALA A O 1
ATOM 614 N N . ASP A 1 82 ? 3.814 4.898 -0.288 1 93 82 ASP A N 1
ATOM 615 C CA . ASP A 1 82 ? 3.6 3.518 0.14 1 93 82 ASP A CA 1
ATOM 616 C C . ASP A 1 82 ? 4.453 3.184 1.361 1 93 82 ASP A C 1
ATOM 618 O O . ASP A 1 82 ? 5.117 2.146 1.395 1 93 82 ASP A O 1
ATOM 622 N N . GLY A 1 83 ? 4.395 4.066 2.301 1 94.12 83 GLY A N 1
ATOM 623 C CA . GLY A 1 83 ? 5.191 3.902 3.506 1 94.12 83 GLY A CA 1
ATOM 624 C C . GLY A 1 83 ? 4.652 2.832 4.438 1 94.12 83 GLY A C 1
ATOM 625 O O . GLY A 1 83 ? 3.438 2.689 4.586 1 94.12 83 GLY A O 1
ATOM 626 N N . VAL A 1 84 ? 5.574 2.129 5.023 1 93.69 84 VAL A N 1
ATOM 627 C CA . VAL A 1 84 ? 5.238 1.122 6.023 1 93.69 84 VAL A CA 1
ATOM 628 C C . VAL A 1 84 ? 6.113 1.307 7.258 1 93.69 84 VAL A C 1
ATOM 630 O O . VAL A 1 84 ? 7.305 1.605 7.145 1 93.69 84 VAL A O 1
ATOM 633 N N . LEU A 1 85 ? 5.477 1.167 8.398 1 93.5 85 LEU A N 1
ATOM 634 C CA . LEU A 1 85 ? 6.207 1.313 9.648 1 93.5 85 LEU A CA 1
ATOM 635 C C . LEU A 1 85 ? 6.887 0.004 10.039 1 93.5 85 LEU A C 1
ATOM 637 O O . LEU A 1 85 ? 6.242 -1.048 10.07 1 93.5 85 LEU A O 1
ATOM 641 N N . ASP A 1 86 ? 8.156 0.061 10.234 1 93.5 86 ASP A N 1
ATOM 642 C CA . ASP A 1 86 ? 8.945 -1.021 10.812 1 93.5 86 ASP A CA 1
ATOM 643 C C . ASP A 1 86 ? 9.18 -0.797 12.305 1 93.5 86 ASP A C 1
ATOM 645 O O . ASP A 1 86 ? 10.133 -0.123 12.695 1 93.5 86 ASP A O 1
ATOM 649 N N . THR A 1 87 ? 8.336 -1.39 13.094 1 90 87 THR A N 1
ATOM 650 C CA . THR A 1 87 ? 8.383 -1.135 14.523 1 90 87 THR A CA 1
ATOM 651 C C . THR A 1 87 ? 9.562 -1.864 15.164 1 90 87 THR A C 1
ATOM 653 O O . THR A 1 87 ? 10.039 -1.469 16.234 1 90 87 THR A O 1
ATOM 656 N N . ARG A 1 88 ? 10.016 -2.895 14.531 1 90.94 88 ARG A N 1
ATOM 657 C CA . ARG A 1 88 ? 11.133 -3.674 15.062 1 90.94 88 ARG A CA 1
ATOM 658 C C . ARG A 1 88 ? 12.406 -2.842 15.117 1 90.94 88 ARG A C 1
ATOM 660 O O . ARG A 1 88 ? 13.125 -2.861 16.125 1 90.94 88 ARG A O 1
ATOM 667 N N . PHE A 1 89 ? 12.68 -2.078 14.117 1 91.81 89 PHE A N 1
ATOM 668 C CA . PHE A 1 89 ? 13.906 -1.287 14.055 1 91.81 89 PHE A CA 1
ATOM 669 C C . PHE A 1 89 ? 13.594 0.2 14.164 1 91.81 89 PHE A C 1
ATOM 671 O O . PHE A 1 89 ? 14.461 1.042 13.922 1 91.81 89 PHE A O 1
ATOM 678 N N . ASN A 1 90 ? 12.328 0.516 14.492 1 91.94 90 ASN A N 1
ATOM 679 C CA . ASN A 1 90 ? 11.859 1.884 14.688 1 91.94 90 ASN A CA 1
ATOM 680 C C . ASN A 1 90 ? 12.211 2.773 13.5 1 91.94 90 ASN A C 1
ATOM 682 O O . ASN A 1 90 ? 12.828 3.828 13.664 1 91.94 90 ASN A O 1
ATOM 686 N N . ARG A 1 91 ? 11.742 2.316 12.367 1 93.69 91 ARG A N 1
ATOM 687 C CA . ARG A 1 91 ? 11.992 3.068 11.141 1 93.69 91 ARG A CA 1
ATOM 688 C C . ARG A 1 91 ? 10.789 3.016 10.203 1 93.69 91 ARG A C 1
ATOM 690 O O . ARG A 1 91 ? 9.875 2.211 10.406 1 93.69 91 ARG A O 1
ATOM 697 N N . PHE A 1 92 ? 10.789 3.99 9.352 1 95.31 92 PHE A N 1
ATOM 698 C CA . PHE A 1 92 ? 9.789 4.109 8.297 1 95.31 92 PHE A CA 1
ATOM 699 C C . PHE A 1 92 ? 10.391 3.762 6.941 1 95.31 92 PHE A C 1
ATOM 701 O O . PHE A 1 92 ? 11.445 4.289 6.57 1 95.31 92 PHE A O 1
ATOM 708 N N . ILE A 1 93 ? 9.781 2.777 6.246 1 95.75 93 ILE A N 1
ATOM 709 C CA . ILE A 1 93 ? 10.242 2.355 4.93 1 95.75 93 ILE A CA 1
ATOM 710 C C . ILE A 1 93 ? 9.297 2.885 3.854 1 95.75 93 ILE A C 1
ATOM 712 O O . ILE A 1 93 ? 8.07 2.824 4.012 1 95.75 93 ILE A O 1
ATOM 716 N N . ALA A 1 94 ? 9.852 3.445 2.82 1 96.31 94 ALA A N 1
ATOM 717 C CA . ALA A 1 94 ? 9.016 4.027 1.777 1 96.31 94 ALA A CA 1
ATOM 718 C C . ALA A 1 94 ? 9.719 3.996 0.424 1 96.31 94 ALA A C 1
ATOM 720 O O . ALA A 1 94 ? 10.938 3.82 0.355 1 96.31 94 ALA A O 1
ATOM 721 N N . VAL A 1 95 ? 8.906 4.094 -0.632 1 95.06 95 VAL A N 1
ATOM 722 C CA . VAL A 1 95 ? 9.461 4.391 -1.947 1 95.06 95 VAL A CA 1
ATOM 723 C C . VAL A 1 95 ? 9.852 5.863 -2.021 1 95.06 95 VAL A C 1
ATOM 725 O O . VAL A 1 95 ? 9.102 6.734 -1.572 1 95.06 95 VAL A O 1
ATOM 728 N N . ARG A 1 96 ? 11.016 6.102 -2.545 1 95.75 96 ARG A N 1
ATOM 729 C CA . ARG A 1 96 ? 11.469 7.465 -2.781 1 95.75 96 ARG A CA 1
ATOM 730 C C . ARG A 1 96 ? 11.688 7.719 -4.27 1 95.75 96 ARG A C 1
ATOM 732 O O . ARG A 1 96 ? 12.344 6.93 -4.949 1 95.75 96 ARG A O 1
ATOM 739 N N . GLU A 1 97 ? 11.047 8.68 -4.75 1 94.25 97 GLU A N 1
ATOM 740 C CA . GLU A 1 97 ? 11.383 9.234 -6.062 1 94.25 97 GLU A CA 1
ATOM 741 C C . GLU A 1 97 ? 12.211 10.508 -5.93 1 94.25 97 GLU A C 1
ATOM 743 O O . GLU A 1 97 ? 11.734 11.508 -5.379 1 94.25 97 GLU A O 1
ATOM 748 N N . ASP A 1 98 ? 13.422 10.5 -6.449 1 94.06 98 ASP A N 1
ATOM 749 C CA . ASP A 1 98 ? 14.391 11.578 -6.254 1 94.06 98 ASP A CA 1
ATOM 750 C C . ASP A 1 98 ? 14.664 12.312 -7.566 1 94.06 98 ASP A C 1
ATOM 752 O O . ASP A 1 98 ? 15.328 11.781 -8.453 1 94.06 98 ASP A O 1
ATOM 756 N N . ARG A 1 99 ? 14.203 13.484 -7.664 1 92.19 99 ARG A N 1
ATOM 757 C CA . ARG A 1 99 ? 14.328 14.266 -8.891 1 92.19 99 ARG A CA 1
ATOM 758 C C . ARG A 1 99 ? 15.484 15.25 -8.797 1 92.19 99 ARG A C 1
ATOM 760 O O . ARG A 1 99 ? 15.656 16.109 -9.664 1 92.19 99 ARG A O 1
ATOM 767 N N . ARG A 1 100 ? 16.266 15.188 -7.77 1 90 100 ARG A N 1
ATOM 768 C CA . ARG A 1 100 ? 17.344 16.156 -7.578 1 90 100 ARG A CA 1
ATOM 769 C C . ARG A 1 100 ? 18.422 15.977 -8.641 1 90 100 ARG A C 1
ATOM 771 O O . ARG A 1 100 ? 19 16.953 -9.117 1 90 100 ARG A O 1
ATOM 778 N N . GLU A 1 101 ? 18.641 14.703 -8.992 1 76 101 GLU A N 1
ATOM 779 C CA . GLU A 1 101 ? 19.703 14.492 -9.977 1 76 101 GLU A CA 1
ATOM 780 C C . GLU A 1 101 ? 19.141 14.469 -11.391 1 76 101 GLU A C 1
ATOM 782 O O . GLU A 1 101 ? 19.812 14.914 -12.336 1 76 101 GLU A O 1
ATOM 787 N N . SER A 1 102 ? 17.969 13.758 -11.656 1 74.44 102 SER A N 1
ATOM 788 C CA . SER A 1 102 ? 17.344 13.688 -12.977 1 74.44 102 SER A CA 1
ATOM 789 C C . SER A 1 102 ? 15.844 13.875 -12.891 1 74.44 102 SER A C 1
ATOM 791 O O . SER A 1 102 ? 15.148 13.094 -12.234 1 74.44 102 SER A O 1
ATOM 793 N N . SER A 1 103 ? 15.422 14.883 -13.578 1 71.5 103 SER A N 1
ATOM 794 C CA . SER A 1 103 ? 13.984 15.148 -13.555 1 71.5 103 SER A CA 1
ATOM 795 C C . SER A 1 103 ? 13.258 14.328 -14.617 1 71.5 103 SER A C 1
ATOM 797 O O . SER A 1 103 ? 12.062 14.055 -14.484 1 71.5 103 SER A O 1
ATOM 799 N N . LEU A 1 104 ? 13.984 13.891 -15.555 1 72.38 104 LEU A N 1
ATOM 800 C CA . LEU A 1 104 ? 13.352 13.203 -16.672 1 72.38 104 LEU A CA 1
ATOM 801 C C . LEU A 1 104 ? 13.102 11.734 -16.344 1 72.38 104 LEU A C 1
ATOM 803 O O . LEU A 1 104 ? 12.062 11.188 -16.703 1 72.38 104 LEU A O 1
ATOM 807 N N . ASN A 1 105 ? 14.031 11.156 -15.695 1 75.75 105 ASN A N 1
ATOM 808 C CA . ASN A 1 105 ? 13.891 9.758 -15.289 1 75.75 105 ASN A CA 1
ATOM 809 C C . ASN A 1 105 ? 14.273 9.555 -13.828 1 75.75 105 ASN A C 1
ATOM 811 O O . ASN A 1 105 ? 15.305 8.945 -13.531 1 75.75 105 ASN A O 1
ATOM 815 N N . PRO A 1 106 ? 13.469 10.148 -13 1 79.31 106 PRO A N 1
ATOM 816 C CA . PRO A 1 106 ? 13.859 10.023 -11.594 1 79.31 106 PRO A CA 1
ATOM 817 C C . PRO A 1 106 ? 13.844 8.578 -11.102 1 79.31 106 PRO A C 1
ATOM 819 O O . PRO A 1 106 ? 12.836 7.887 -11.242 1 79.31 106 PRO A O 1
ATOM 822 N N . PRO A 1 107 ? 15 8.148 -10.695 1 83.12 107 PRO A N 1
ATOM 823 C CA . PRO A 1 107 ? 15.016 6.793 -10.141 1 83.12 107 PRO A CA 1
ATOM 824 C C . PRO A 1 107 ? 14.18 6.664 -8.875 1 83.12 107 PRO A C 1
ATOM 826 O O . PRO A 1 107 ? 14 7.645 -8.148 1 83.12 107 PRO A O 1
ATOM 829 N N . THR A 1 108 ? 13.602 5.551 -8.688 1 91.19 108 THR A N 1
ATOM 830 C CA . THR A 1 108 ? 12.977 5.254 -7.398 1 91.19 108 THR A CA 1
ATOM 831 C C . THR A 1 108 ? 13.812 4.254 -6.609 1 91.19 108 THR A C 1
ATOM 833 O O . THR A 1 108 ? 14.508 3.42 -7.191 1 91.19 108 THR A O 1
ATOM 836 N N . THR A 1 109 ? 13.836 4.426 -5.336 1 94.69 109 THR A N 1
ATOM 837 C CA . THR A 1 109 ? 14.477 3.52 -4.391 1 94.69 109 THR A CA 1
ATOM 838 C C . THR A 1 109 ? 13.562 3.25 -3.199 1 94.69 109 THR A C 1
ATOM 840 O O . THR A 1 109 ? 12.578 3.971 -2.986 1 94.69 109 THR A O 1
ATOM 843 N N . ILE A 1 110 ? 13.773 2.168 -2.568 1 95.12 110 ILE A N 1
ATOM 844 C CA . ILE A 1 110 ? 13.18 1.972 -1.253 1 95.12 110 ILE A CA 1
ATOM 845 C C . ILE A 1 110 ? 14.141 2.465 -0.172 1 95.12 110 ILE A C 1
ATOM 847 O O . ILE A 1 110 ? 15.305 2.074 -0.148 1 95.12 110 ILE A O 1
ATOM 851 N N . VAL A 1 111 ? 13.648 3.326 0.695 1 96.38 111 VAL A N 1
ATOM 852 C CA . VAL A 1 111 ? 14.508 3.975 1.678 1 96.38 111 VAL A CA 1
ATOM 853 C C . VAL A 1 111 ? 13.977 3.719 3.084 1 96.38 111 VAL A C 1
ATOM 855 O O . VAL A 1 111 ? 12.82 3.316 3.252 1 96.38 111 VAL A O 1
ATOM 858 N N . SER A 1 112 ? 14.859 3.912 4 1 96 112 SER A N 1
ATOM 859 C CA . SER A 1 112 ? 14.523 3.859 5.422 1 96 112 SER A CA 1
ATOM 860 C C . SER A 1 112 ? 14.727 5.215 6.09 1 96 112 SER A C 1
ATOM 862 O O . SER A 1 112 ? 15.734 5.879 5.852 1 96 112 SER A O 1
ATOM 864 N N . ILE A 1 113 ? 13.75 5.613 6.816 1 96.12 113 ILE A N 1
ATOM 865 C CA . ILE A 1 113 ? 13.789 6.832 7.621 1 96.12 113 ILE A CA 1
ATOM 866 C C . ILE A 1 113 ? 13.781 6.473 9.102 1 96.12 113 ILE A C 1
ATOM 868 O O . ILE A 1 113 ? 12.844 5.836 9.594 1 96.12 113 ILE A O 1
ATOM 872 N N . ALA A 1 114 ? 14.781 6.906 9.797 1 93.81 114 ALA A N 1
ATOM 873 C CA . ALA A 1 114 ? 14.836 6.641 11.234 1 93.81 114 ALA A CA 1
ATOM 874 C C . ALA A 1 114 ? 13.805 7.473 11.992 1 93.81 114 ALA A C 1
ATOM 876 O O . ALA A 1 114 ? 13.641 8.664 11.719 1 93.81 114 ALA A O 1
ATOM 877 N N . LEU A 1 115 ? 13.078 6.898 12.922 1 92.5 115 LEU A N 1
ATOM 878 C CA . LEU A 1 115 ? 12.023 7.602 13.641 1 92.5 115 LEU A CA 1
ATOM 879 C C . LEU A 1 115 ? 12.484 7.969 15.047 1 92.5 115 LEU A C 1
ATOM 881 O O . LEU A 1 115 ? 11.82 8.75 15.742 1 92.5 115 LEU A O 1
ATOM 885 N N . GLY A 1 116 ? 13.453 7.5 15.609 1 81.69 116 GLY A N 1
ATOM 886 C CA . GLY A 1 116 ? 13.859 7.699 17 1 81.69 116 GLY A CA 1
ATOM 887 C C . GLY A 1 116 ? 14.539 9.039 17.234 1 81.69 116 GLY A C 1
ATOM 888 O O . GLY A 1 116 ? 14.633 9.492 18.375 1 81.69 116 GLY A O 1
ATOM 889 N N . ASN A 1 117 ? 15.031 9.656 16.156 1 71.81 117 ASN A N 1
ATOM 890 C CA . ASN A 1 117 ? 15.781 10.891 16.375 1 71.81 117 ASN A CA 1
ATOM 891 C C . ASN A 1 117 ? 14.969 12.117 15.961 1 71.81 117 ASN A C 1
ATOM 893 O O . ASN A 1 117 ? 14.133 12.039 15.055 1 71.81 117 ASN A O 1
ATOM 897 N N . ASN A 1 118 ? 14.938 13.133 16.844 1 72.69 118 ASN A N 1
ATOM 898 C CA . ASN A 1 118 ? 14.242 14.383 16.547 1 72.69 118 ASN A CA 1
ATOM 899 C C . ASN A 1 118 ? 14.898 15.125 15.383 1 72.69 118 ASN A C 1
ATOM 901 O O . ASN A 1 118 ? 14.328 16.078 14.844 1 72.69 118 ASN A O 1
ATOM 905 N N . ASN A 1 119 ? 16 14.656 15.008 1 87.06 119 ASN A N 1
ATOM 906 C CA . ASN A 1 119 ? 16.672 15.336 13.906 1 87.06 119 ASN A CA 1
ATOM 907 C C . ASN A 1 119 ? 16.359 14.688 12.562 1 87.06 119 ASN A C 1
ATOM 909 O O . ASN A 1 119 ? 16.469 13.469 12.422 1 87.06 119 ASN A O 1
ATOM 913 N N . VAL A 1 120 ? 15.922 15.555 11.711 1 93.81 120 VAL A N 1
ATOM 914 C CA . VAL A 1 120 ? 15.656 15.094 10.352 1 93.81 120 VAL A CA 1
ATOM 915 C C . VAL A 1 120 ? 16.953 14.688 9.672 1 93.81 120 VAL A C 1
ATOM 917 O O . VAL A 1 120 ? 17.906 15.469 9.625 1 93.81 120 VAL A O 1
ATOM 920 N N . GLN A 1 121 ? 17.031 13.445 9.344 1 92.94 121 GLN A N 1
ATOM 921 C CA . GLN A 1 121 ? 18.203 12.93 8.641 1 92.94 121 GLN A CA 1
ATOM 922 C C . GLN A 1 121 ? 17.844 12.492 7.223 1 92.94 121 GLN A C 1
ATOM 924 O O . GLN A 1 121 ? 16.672 12.25 6.918 1 92.94 121 GLN A O 1
ATOM 929 N N . GLU A 1 122 ? 18.906 12.461 6.406 1 95.75 122 GLU A N 1
ATOM 930 C CA . GLU A 1 122 ? 18.719 11.914 5.066 1 95.75 122 GLU A CA 1
ATOM 931 C C . GLU A 1 122 ? 18.312 10.445 5.121 1 95.75 122 GLU A C 1
ATOM 933 O O . GLU A 1 122 ? 18.922 9.648 5.832 1 95.75 122 GLU A O 1
ATOM 938 N N . PRO A 1 123 ? 17.234 10.133 4.441 1 96.12 123 PRO A N 1
ATOM 939 C CA . PRO A 1 123 ? 16.875 8.711 4.395 1 96.12 123 PRO A CA 1
ATOM 940 C C . PRO A 1 123 ? 17.984 7.832 3.842 1 96.12 123 PRO A C 1
ATOM 942 O O . PRO A 1 123 ? 18.75 8.273 2.979 1 96.12 123 PRO A O 1
ATOM 945 N N . GLU A 1 124 ? 18 6.617 4.305 1 95.31 124 GLU A N 1
ATOM 946 C CA . GLU A 1 124 ? 18.984 5.648 3.84 1 95.31 124 GLU A CA 1
ATOM 947 C C . GLU A 1 124 ? 18.391 4.711 2.795 1 95.31 124 GLU A C 1
ATOM 949 O O . GLU A 1 124 ? 17.281 4.195 2.977 1 95.31 124 GLU A O 1
ATOM 954 N N . VAL A 1 125 ? 19.172 4.445 1.736 1 94.69 125 VAL A N 1
ATOM 955 C CA . VAL A 1 125 ? 18.703 3.521 0.708 1 94.69 125 VAL A CA 1
ATOM 956 C C . VAL A 1 125 ? 18.797 2.086 1.224 1 94.69 125 VAL A C 1
ATOM 958 O O . VAL A 1 125 ? 19.859 1.637 1.654 1 94.69 125 VAL A O 1
ATOM 961 N N . LEU A 1 126 ? 17.703 1.429 1.273 1 92.94 126 LEU A N 1
ATOM 962 C CA . LEU A 1 126 ? 17.641 0.026 1.668 1 92.94 126 LEU A CA 1
ATOM 963 C C . LEU A 1 126 ? 17.75 -0.887 0.452 1 92.94 126 LEU A C 1
ATOM 965 O O . LEU A 1 126 ? 18.406 -1.924 0.509 1 92.94 126 LEU A O 1
ATOM 969 N N . VAL A 1 127 ? 17 -0.594 -0.592 1 91.5 127 VAL A N 1
ATOM 970 C CA . VAL A 1 127 ? 17 -1.363 -1.832 1 91.5 127 VAL A CA 1
ATOM 971 C C . VAL A 1 127 ? 17.203 -0.429 -3.021 1 91.5 127 VAL A C 1
ATOM 973 O O . VAL A 1 127 ? 16.5 0.569 -3.168 1 91.5 127 VAL A O 1
ATOM 976 N N . GLY A 1 128 ? 18.141 -0.676 -3.803 1 90 128 GLY A N 1
ATOM 977 C CA . GLY A 1 128 ? 18.484 0.084 -4.996 1 90 128 GLY A CA 1
ATOM 978 C C . GLY A 1 128 ? 19.141 -0.757 -6.07 1 90 128 GLY A C 1
ATOM 979 O O . GLY A 1 128 ? 19.344 -1.96 -5.887 1 90 128 GLY A O 1
ATOM 980 N N . GLY A 1 129 ? 19.422 -0.116 -7.266 1 88.31 129 GLY A N 1
ATOM 981 C CA . GLY A 1 129 ? 20.109 -0.8 -8.344 1 88.31 129 GLY A CA 1
ATOM 982 C C . GLY A 1 129 ? 19.281 -0.928 -9.602 1 88.31 129 GLY A C 1
ATOM 983 O O . GLY A 1 129 ? 19.812 -0.919 -10.711 1 88.31 129 GLY A O 1
ATOM 984 N N . SER A 1 130 ? 17.984 -1.222 -9.453 1 89.38 130 SER A N 1
ATOM 985 C CA . SER A 1 130 ? 17.094 -1.194 -10.602 1 89.38 130 SER A CA 1
ATOM 986 C C . SER A 1 130 ? 16.594 0.221 -10.883 1 89.38 130 SER A C 1
ATOM 988 O O . SER A 1 130 ? 16.875 1.146 -10.125 1 89.38 130 SER A O 1
ATOM 990 N N . ASP A 1 131 ? 15.867 0.395 -11.938 1 89.25 131 ASP A N 1
ATOM 991 C CA . ASP A 1 131 ? 15.375 1.72 -12.305 1 89.25 131 ASP A CA 1
ATOM 992 C C . ASP A 1 131 ? 14.164 2.111 -11.453 1 89.25 131 ASP A C 1
ATOM 994 O O . ASP A 1 131 ? 14.016 3.273 -11.07 1 89.25 131 ASP A O 1
ATOM 998 N N . PHE A 1 132 ? 13.328 1.04 -11.125 1 89.62 132 PHE A N 1
ATOM 999 C CA . PHE A 1 132 ? 12.07 1.367 -10.469 1 89.62 132 PHE A CA 1
ATOM 1000 C C . PHE A 1 132 ? 11.766 0.367 -9.359 1 89.62 132 PHE A C 1
ATOM 1002 O O . PHE A 1 132 ? 12.008 -0.832 -9.516 1 89.62 132 PHE A O 1
ATOM 1009 N N . TYR A 1 133 ? 11.219 0.909 -8.32 1 90.62 133 TYR A N 1
ATOM 1010 C CA . TYR A 1 133 ? 10.758 0.142 -7.168 1 90.62 133 TYR A CA 1
ATOM 1011 C C . TYR A 1 133 ? 9.367 0.596 -6.734 1 90.62 133 TYR A C 1
ATOM 1013 O O . TYR A 1 133 ? 9.055 1.786 -6.797 1 90.62 133 TYR A O 1
ATOM 1021 N N . ALA A 1 134 ? 8.562 -0.418 -6.266 1 89.88 134 ALA A N 1
ATOM 1022 C CA . ALA A 1 134 ? 7.223 -0.044 -5.812 1 89.88 134 ALA A CA 1
ATOM 1023 C C . ALA A 1 134 ? 6.715 -1.009 -4.75 1 89.88 134 ALA A C 1
ATOM 1025 O O . ALA A 1 134 ? 7.188 -2.143 -4.652 1 89.88 134 ALA A O 1
ATOM 1026 N N . PHE A 1 135 ? 5.867 -0.611 -3.914 1 90.94 135 PHE A N 1
ATOM 1027 C CA . PHE A 1 135 ? 4.996 -1.357 -3.016 1 90.94 135 PHE A CA 1
ATOM 1028 C C . PHE A 1 135 ? 5.812 -2.154 -2.006 1 90.94 135 PHE A C 1
ATOM 1030 O O . PHE A 1 135 ? 5.633 -3.367 -1.876 1 90.94 135 PHE A O 1
ATOM 1037 N N . PRO A 1 136 ? 6.641 -1.462 -1.274 1 93.19 136 PRO A N 1
ATOM 1038 C CA . PRO A 1 136 ? 7.195 -2.209 -0.145 1 93.19 136 PRO A CA 1
ATOM 1039 C C . PRO A 1 136 ? 6.125 -2.682 0.835 1 93.19 136 PRO A C 1
ATOM 1041 O O . PRO A 1 136 ? 5.227 -1.915 1.191 1 93.19 136 PRO A O 1
ATOM 1044 N N . ARG A 1 137 ? 6.156 -3.939 1.131 1 93.25 137 ARG A N 1
ATOM 1045 C CA . ARG A 1 137 ? 5.27 -4.566 2.104 1 93.25 137 ARG A CA 1
ATOM 1046 C C . ARG A 1 137 ? 6.066 -5.289 3.186 1 93.25 137 ARG A C 1
ATOM 1048 O O . ARG A 1 137 ? 7.023 -6.008 2.883 1 93.25 137 ARG A O 1
ATOM 1055 N N . LEU A 1 138 ? 5.676 -5.035 4.395 1 92.69 138 LEU A N 1
ATOM 1056 C CA . LEU A 1 138 ? 6.336 -5.668 5.531 1 92.69 138 LEU A CA 1
ATOM 1057 C C . LEU A 1 138 ? 5.41 -6.676 6.203 1 92.69 138 LEU A C 1
ATOM 1059 O O . LEU A 1 138 ? 4.223 -6.41 6.387 1 92.69 138 LEU A O 1
ATOM 1063 N N . ASP A 1 139 ? 6.035 -7.816 6.477 1 90.75 139 ASP A N 1
ATOM 1064 C CA . ASP A 1 139 ? 5.238 -8.758 7.262 1 90.75 139 ASP A CA 1
ATOM 1065 C C . ASP A 1 139 ? 4.988 -8.211 8.672 1 90.75 139 ASP A C 1
ATOM 1067 O O . ASP A 1 139 ? 5.75 -7.383 9.164 1 90.75 139 ASP A O 1
ATOM 1071 N N . PRO A 1 140 ? 3.941 -8.688 9.352 1 85.12 140 PRO A N 1
ATOM 1072 C CA . PRO A 1 140 ? 3.529 -8.125 10.641 1 85.12 140 PRO A CA 1
ATOM 1073 C C . PRO A 1 140 ? 4.648 -8.148 11.68 1 85.12 140 PRO A C 1
ATOM 1075 O O . PRO A 1 140 ? 4.684 -7.293 12.57 1 85.12 140 PRO A O 1
ATOM 1078 N N . LYS A 1 141 ? 5.574 -9.055 11.555 1 85.44 141 LYS A N 1
ATOM 1079 C CA . LYS A 1 141 ? 6.652 -9.172 12.531 1 85.44 141 LYS A CA 1
ATOM 1080 C C . LYS A 1 141 ? 7.914 -8.461 12.047 1 85.44 141 LYS A C 1
ATOM 1082 O O . LYS A 1 141 ? 8.961 -8.531 12.695 1 85.44 141 LYS A O 1
ATOM 1087 N N . SER A 1 142 ? 7.816 -7.844 10.875 1 88.31 142 SER A N 1
ATOM 1088 C CA . SER A 1 142 ? 8.93 -7.129 10.258 1 88.31 142 SER A CA 1
ATOM 1089 C C . SER A 1 142 ? 10.125 -8.047 10.039 1 88.31 142 SER A C 1
ATOM 1091 O O . SER A 1 142 ? 11.266 -7.648 10.289 1 88.31 142 SER A O 1
ATOM 1093 N N . GLU A 1 143 ? 9.844 -9.273 9.656 1 88.31 143 GLU A N 1
ATOM 1094 C CA . GLU A 1 143 ? 10.898 -10.242 9.352 1 88.31 143 GLU A CA 1
ATOM 1095 C C . GLU A 1 143 ? 11.117 -10.367 7.852 1 88.31 143 GLU A C 1
ATOM 1097 O O . GLU A 1 143 ? 12.195 -10.75 7.406 1 88.31 143 GLU A O 1
ATOM 1102 N N . ARG A 1 144 ? 10.07 -10.094 7.141 1 88.94 144 ARG A N 1
ATOM 1103 C CA . ARG A 1 144 ? 10.117 -10.164 5.684 1 88.94 144 ARG A CA 1
ATOM 1104 C C . ARG A 1 144 ? 9.664 -8.852 5.055 1 88.94 144 ARG A C 1
ATOM 1106 O O . ARG A 1 144 ? 8.781 -8.18 5.594 1 88.94 144 ARG A O 1
ATOM 1113 N N . ILE A 1 145 ? 10.312 -8.555 4.02 1 91.62 145 ILE A N 1
ATOM 1114 C CA . ILE A 1 145 ? 9.875 -7.441 3.189 1 91.62 145 ILE A CA 1
ATOM 1115 C C . ILE A 1 145 ? 9.727 -7.898 1.741 1 91.62 145 ILE A C 1
ATOM 1117 O O . ILE A 1 145 ? 10.531 -8.688 1.25 1 91.62 145 ILE A O 1
ATOM 1121 N N . ALA A 1 146 ? 8.688 -7.473 1.124 1 92.38 146 ALA A N 1
ATOM 1122 C CA . ALA A 1 146 ? 8.469 -7.73 -0.297 1 92.38 146 ALA A CA 1
ATOM 1123 C C . ALA A 1 146 ? 8.305 -6.426 -1.071 1 92.38 146 ALA A C 1
ATOM 1125 O O . ALA A 1 146 ? 7.844 -5.426 -0.518 1 92.38 146 ALA A O 1
ATOM 1126 N N . TRP A 1 147 ? 8.727 -6.395 -2.309 1 92.31 147 TRP A N 1
ATOM 1127 C CA . TRP A 1 147 ? 8.578 -5.242 -3.191 1 92.31 147 TRP A CA 1
ATOM 1128 C C . TRP A 1 147 ? 8.594 -5.672 -4.656 1 92.31 147 TRP A C 1
ATOM 1130 O O . TRP A 1 147 ? 8.875 -6.828 -4.965 1 92.31 147 TRP A O 1
ATOM 1140 N N . ILE A 1 148 ? 8.203 -4.75 -5.465 1 90.56 148 ILE A N 1
ATOM 1141 C CA . ILE A 1 148 ? 8.32 -4.949 -6.906 1 90.56 148 ILE A CA 1
ATOM 1142 C C . ILE A 1 148 ? 9.438 -4.062 -7.457 1 90.56 148 ILE A C 1
ATOM 1144 O O . ILE A 1 148 ? 9.617 -2.928 -7.012 1 90.56 148 ILE A O 1
ATOM 1148 N N . GLN A 1 149 ? 10.148 -4.594 -8.453 1 90.88 149 GLN A N 1
ATOM 1149 C CA . GLN A 1 149 ? 11.141 -3.791 -9.164 1 90.88 149 GLN A CA 1
ATOM 1150 C C . GLN A 1 149 ? 11.156 -4.129 -10.648 1 90.88 149 GLN A C 1
ATOM 1152 O O . GLN A 1 149 ? 10.773 -5.23 -11.047 1 90.88 149 GLN A O 1
ATOM 1157 N N . TRP A 1 150 ? 11.516 -3.162 -11.461 1 88.94 150 TRP A N 1
ATOM 1158 C CA . TRP A 1 150 ? 11.664 -3.348 -12.898 1 88.94 150 TRP A CA 1
ATOM 1159 C C . TRP A 1 150 ? 12.641 -2.336 -13.484 1 88.94 150 TRP A C 1
ATOM 1161 O O . TRP A 1 150 ? 13.039 -1.384 -12.805 1 88.94 150 TRP A O 1
ATOM 1171 N N . SER A 1 151 ? 13.094 -2.678 -14.656 1 88.81 151 SER A N 1
ATOM 1172 C CA . SER A 1 151 ? 14.078 -1.826 -15.312 1 88.81 151 SER A CA 1
ATOM 1173 C C . SER A 1 151 ? 13.656 -1.507 -16.75 1 88.81 151 SER A C 1
ATOM 1175 O O . SER A 1 151 ? 12.961 -2.295 -17.391 1 88.81 151 SER A O 1
ATOM 1177 N N . HIS A 1 152 ? 14.141 -0.287 -17.109 1 87.12 152 HIS A N 1
ATOM 1178 C CA . HIS A 1 152 ? 13.992 0.021 -18.516 1 87.12 152 HIS A CA 1
ATOM 1179 C C . HIS A 1 152 ? 14.617 -1.068 -19.391 1 87.12 152 HIS A C 1
ATOM 1181 O O . HIS A 1 152 ? 15.641 -1.653 -19.016 1 87.12 152 HIS A O 1
ATOM 1187 N N . PRO A 1 153 ? 13.977 -1.373 -20.531 1 88.56 153 PRO A N 1
ATOM 1188 C CA . PRO A 1 153 ? 12.875 -0.665 -21.188 1 88.56 153 PRO A CA 1
ATOM 1189 C C . PRO A 1 153 ? 11.508 -1.203 -20.797 1 88.56 153 PRO A C 1
ATOM 1191 O O . PRO A 1 153 ? 10.484 -0.763 -21.328 1 88.56 153 PRO A O 1
ATOM 1194 N N . ASN A 1 154 ? 11.469 -2.076 -19.859 1 82 154 ASN A N 1
ATOM 1195 C CA . ASN A 1 154 ? 10.203 -2.711 -19.5 1 82 154 ASN A CA 1
ATOM 1196 C C . ASN A 1 154 ? 9.344 -1.795 -18.625 1 82 154 ASN A C 1
ATOM 1198 O O . ASN A 1 154 ? 9.875 -0.963 -17.891 1 82 154 ASN A O 1
ATOM 1202 N N . MET A 1 155 ? 7.973 -1.943 -18.797 1 81.06 155 MET A N 1
ATOM 1203 C CA . MET A 1 155 ? 7.004 -1.396 -17.859 1 81.06 155 MET A CA 1
ATOM 1204 C C . MET A 1 155 ? 6.602 -2.441 -16.812 1 81.06 155 MET A C 1
ATOM 1206 O O . MET A 1 155 ? 6.777 -3.641 -17.031 1 81.06 155 MET A O 1
ATOM 1210 N N . PRO A 1 156 ? 6.164 -1.944 -15.727 1 75.94 156 PRO A N 1
ATOM 1211 C CA . PRO A 1 156 ? 5.836 -2.908 -14.672 1 75.94 156 PRO A CA 1
ATOM 1212 C C . PRO A 1 156 ? 4.863 -3.988 -15.141 1 75.94 156 PRO A C 1
ATOM 1214 O O . PRO A 1 156 ? 4.914 -5.121 -14.656 1 75.94 156 PRO A O 1
ATOM 1217 N N . TRP A 1 157 ? 4.016 -3.602 -16.125 1 75.06 157 TRP A N 1
ATOM 1218 C CA . TRP A 1 157 ? 3.012 -4.562 -16.562 1 75.06 157 TRP A CA 1
ATOM 1219 C C . TRP A 1 157 ? 3.586 -5.5 -17.625 1 75.06 157 TRP A C 1
ATOM 1221 O O . TRP A 1 157 ? 2.971 -6.516 -17.953 1 75.06 157 TRP A O 1
ATOM 1231 N N . ASP A 1 158 ? 4.707 -5.066 -18.172 1 78.38 158 ASP A N 1
ATOM 1232 C CA . ASP A 1 158 ? 5.391 -5.902 -19.156 1 78.38 158 ASP A CA 1
ATOM 1233 C C . ASP A 1 158 ? 6.227 -6.98 -18.469 1 78.38 158 ASP A C 1
ATOM 1235 O O . ASP A 1 158 ? 6.078 -8.172 -18.766 1 78.38 158 ASP A O 1
ATOM 1239 N N . LYS A 1 159 ? 7.074 -6.504 -17.641 1 78.44 159 LYS A N 1
ATOM 1240 C CA . LYS A 1 159 ? 7.969 -7.391 -16.906 1 78.44 159 LYS A CA 1
ATOM 1241 C C . LYS A 1 159 ? 8.375 -6.777 -15.57 1 78.44 159 LYS A C 1
ATOM 1243 O O . LYS A 1 159 ? 8.984 -5.707 -15.531 1 78.44 159 LYS A O 1
ATOM 1248 N N . SER A 1 160 ? 7.934 -7.445 -14.516 1 79.5 160 SER A N 1
ATOM 1249 C CA . SER A 1 160 ? 8.359 -7.035 -13.18 1 79.5 160 SER A CA 1
ATOM 1250 C C . SER A 1 160 ? 8.602 -8.242 -12.281 1 79.5 160 SER A C 1
ATOM 1252 O O . SER A 1 160 ? 8.164 -9.352 -12.586 1 79.5 160 SER A O 1
ATOM 1254 N N . GLU A 1 161 ? 9.484 -7.934 -11.391 1 85.44 161 GLU A N 1
ATOM 1255 C CA . GLU A 1 161 ? 9.82 -8.961 -10.414 1 85.44 161 GLU A CA 1
ATOM 1256 C C . GLU A 1 161 ? 9.352 -8.57 -9.016 1 85.44 161 GLU A C 1
ATOM 1258 O O . GLU A 1 161 ? 9.617 -7.461 -8.555 1 85.44 161 GLU A O 1
ATOM 1263 N N . LEU A 1 162 ? 8.602 -9.445 -8.438 1 84.69 162 LEU A N 1
ATOM 1264 C CA . LEU A 1 162 ? 8.266 -9.328 -7.027 1 84.69 162 LEU A CA 1
ATOM 1265 C C . LEU A 1 162 ? 9.305 -10.023 -6.156 1 84.69 162 LEU A C 1
ATOM 1267 O O . LEU A 1 162 ? 9.5 -11.234 -6.262 1 84.69 162 LEU A O 1
ATOM 1271 N N . TRP A 1 163 ? 9.938 -9.266 -5.344 1 87.94 163 TRP A N 1
ATOM 1272 C CA . TRP A 1 163 ? 11.031 -9.75 -4.504 1 87.94 163 TRP A CA 1
ATOM 1273 C C . TRP A 1 163 ? 10.586 -9.875 -3.051 1 87.94 163 TRP A C 1
ATOM 1275 O O . TRP A 1 163 ? 9.852 -9.016 -2.543 1 87.94 163 TRP A O 1
ATOM 1285 N N . VAL A 1 164 ? 11.039 -10.953 -2.465 1 86.44 164 VAL A N 1
ATOM 1286 C CA . VAL A 1 164 ? 10.859 -11.133 -1.028 1 86.44 164 VAL A CA 1
ATOM 1287 C C . VAL A 1 164 ? 12.211 -11.328 -0.356 1 86.44 164 VAL A C 1
ATOM 1289 O O . VAL A 1 164 ? 13.023 -12.148 -0.799 1 86.44 164 VAL A O 1
ATOM 1292 N N . GLY A 1 165 ? 12.508 -10.547 0.622 1 83.75 165 GLY A N 1
ATOM 1293 C CA . GLY A 1 165 ? 13.766 -10.641 1.346 1 83.75 165 GLY A CA 1
ATOM 1294 C C . GLY A 1 165 ? 13.594 -10.539 2.85 1 83.75 165 GLY A C 1
ATOM 1295 O O . GLY A 1 165 ? 12.492 -10.289 3.342 1 83.75 165 GLY A O 1
ATOM 1296 N N . TYR A 1 166 ? 14.773 -10.844 3.514 1 82.12 166 TYR A N 1
ATOM 1297 C CA . TYR A 1 166 ? 14.82 -10.656 4.957 1 82.12 166 TYR A CA 1
ATOM 1298 C C . TYR A 1 166 ? 15.211 -9.227 5.305 1 82.12 166 TYR A C 1
ATOM 1300 O O . TYR A 1 166 ? 15.961 -8.578 4.562 1 82.12 166 TYR A O 1
ATOM 1308 N N . ILE A 1 167 ? 14.555 -8.758 6.332 1 81.06 167 ILE A N 1
ATOM 1309 C CA . ILE A 1 167 ? 14.938 -7.43 6.805 1 81.06 167 ILE A CA 1
ATOM 1310 C C . ILE A 1 167 ? 15.867 -7.562 8.016 1 81.06 167 ILE A C 1
ATOM 1312 O O . ILE A 1 167 ? 15.641 -8.398 8.891 1 81.06 167 ILE A O 1
ATOM 1316 N N . SER A 1 168 ? 17 -6.992 7.855 1 78.19 168 SER A N 1
ATOM 1317 C CA . SER A 1 168 ? 17.938 -6.926 8.977 1 78.19 168 SER A CA 1
ATOM 1318 C C . SER A 1 168 ? 18.203 -5.48 9.383 1 78.19 168 SER A C 1
ATOM 1320 O O . SER A 1 168 ? 17.719 -4.547 8.742 1 78.19 168 SER A O 1
ATOM 1322 N N . GLU A 1 169 ? 18.781 -5.27 10.594 1 71.81 169 GLU A N 1
ATOM 1323 C CA . GLU A 1 169 ? 19.062 -3.939 11.117 1 71.81 169 GLU A CA 1
ATOM 1324 C C . GLU A 1 169 ? 19.859 -3.109 10.125 1 71.81 169 GLU A C 1
ATOM 1326 O O . GLU A 1 169 ? 19.672 -1.896 10.016 1 71.81 169 GLU A O 1
ATOM 1331 N N . ASN A 1 170 ? 20.766 -3.805 9.43 1 59.75 170 ASN A N 1
ATOM 1332 C CA . ASN A 1 170 ? 21.672 -3.07 8.562 1 59.75 170 ASN A CA 1
ATOM 1333 C C . ASN A 1 170 ? 21.297 -3.215 7.094 1 59.75 170 ASN A C 1
ATOM 1335 O O . ASN A 1 170 ? 20.906 -4.301 6.652 1 59.75 170 ASN A O 1
ATOM 1339 N N . ARG B 1 1 ? 5.238 -10.148 -17.922 1 81.19 1 ARG B N 1
ATOM 1340 C CA . ARG B 1 1 ? 4.535 -10.75 -16.797 1 81.19 1 ARG B CA 1
ATOM 1341 C C . ARG B 1 1 ? 5.25 -10.453 -15.484 1 81.19 1 ARG B C 1
ATOM 1343 O O . ARG B 1 1 ? 6.48 -10.461 -15.43 1 81.19 1 ARG B O 1
ATOM 1350 N N . ALA B 1 2 ? 4.422 -10.156 -14.477 1 82.88 2 ALA B N 1
ATOM 1351 C CA . ALA B 1 2 ? 4.973 -9.922 -13.148 1 82.88 2 ALA B CA 1
ATOM 1352 C C . ALA B 1 2 ? 5.031 -11.219 -12.344 1 82.88 2 ALA B C 1
ATOM 1354 O O . ALA B 1 2 ? 4.031 -11.93 -12.234 1 82.88 2 ALA B O 1
ATOM 1355 N N . VAL B 1 3 ? 6.293 -11.523 -11.812 1 83.88 3 VAL B N 1
ATOM 1356 C CA . VAL B 1 3 ? 6.477 -12.797 -11.125 1 83.88 3 VAL B CA 1
ATOM 1357 C C . VAL B 1 3 ? 7.109 -12.555 -9.758 1 83.88 3 VAL B C 1
ATOM 1359 O O . VAL B 1 3 ? 7.789 -11.547 -9.547 1 83.88 3 VAL B O 1
ATOM 1362 N N . LEU B 1 4 ? 6.824 -13.461 -8.867 1 79.25 4 LEU B N 1
ATOM 1363 C CA . LEU B 1 4 ? 7.438 -13.469 -7.543 1 79.25 4 LEU B CA 1
ATOM 1364 C C . LEU B 1 4 ? 8.836 -14.078 -7.594 1 79.25 4 LEU B C 1
ATOM 1366 O O . LEU B 1 4 ? 9.031 -15.164 -8.148 1 79.25 4 LEU B O 1
ATOM 1370 N N . VAL B 1 5 ? 9.766 -13.289 -7.121 1 82.69 5 VAL B N 1
ATOM 1371 C CA . VAL B 1 5 ? 11.156 -13.734 -7.059 1 82.69 5 VAL B CA 1
ATOM 1372 C C . VAL B 1 5 ? 11.648 -13.688 -5.617 1 82.69 5 VAL B C 1
ATOM 1374 O O . VAL B 1 5 ? 11.43 -12.695 -4.914 1 82.69 5 VAL B O 1
ATOM 1377 N N . LEU B 1 6 ? 12.219 -14.75 -5.125 1 78 6 LEU B N 1
ATOM 1378 C CA . LEU B 1 6 ? 12.781 -14.82 -3.779 1 78 6 LEU B CA 1
ATOM 1379 C C . LEU B 1 6 ? 14.273 -14.492 -3.795 1 78 6 LEU B C 1
ATOM 1381 O O . LEU B 1 6 ? 15.023 -15.031 -4.613 1 78 6 LEU B O 1
ATOM 1385 N N . GLU B 1 7 ? 14.539 -13.492 -2.914 1 78.88 7 GLU B N 1
ATOM 1386 C CA . GLU B 1 7 ? 15.961 -13.211 -2.734 1 78.88 7 GLU B CA 1
ATOM 1387 C C . GLU B 1 7 ? 16.672 -14.398 -2.094 1 78.88 7 GLU B C 1
ATOM 1389 O O . GLU B 1 7 ? 16.156 -15.016 -1.16 1 78.88 7 GLU B O 1
ATOM 1394 N N . PRO B 1 8 ? 17.812 -14.664 -2.652 1 73.44 8 PRO B N 1
ATOM 1395 C CA . PRO B 1 8 ? 18.562 -15.766 -2.033 1 73.44 8 PRO B CA 1
ATOM 1396 C C . PRO B 1 8 ? 18.953 -15.477 -0.585 1 73.44 8 PRO B C 1
ATOM 1398 O O . PRO B 1 8 ? 19.219 -14.328 -0.233 1 73.44 8 PRO B O 1
ATOM 1401 N N . GLN B 1 9 ? 18.844 -16.484 0.312 1 66.88 9 GLN B N 1
ATOM 1402 C CA . GLN B 1 9 ? 19.234 -16.359 1.714 1 66.88 9 GLN B CA 1
ATOM 1403 C C . GLN B 1 9 ? 20.719 -16.031 1.848 1 66.88 9 GLN B C 1
ATOM 1405 O O . GLN B 1 9 ? 21.109 -15.297 2.75 1 66.88 9 GLN B O 1
ATOM 1410 N N . ASN B 1 10 ? 21.391 -16.625 0.927 1 65.06 10 ASN B N 1
ATOM 1411 C CA . ASN B 1 10 ? 22.844 -16.453 0.983 1 65.06 10 ASN B CA 1
ATOM 1412 C C . ASN B 1 10 ? 23.328 -15.5 -0.106 1 65.06 10 ASN B C 1
ATOM 1414 O O . ASN B 1 10 ? 22.797 -15.484 -1.213 1 65.06 10 ASN B O 1
ATOM 1418 N N . PRO B 1 11 ? 24.297 -14.625 0.403 1 63.53 11 PRO B N 1
ATOM 1419 C CA . PRO B 1 11 ? 24.906 -13.773 -0.619 1 63.53 11 PRO B CA 1
ATOM 1420 C C . PRO B 1 11 ? 25.453 -14.578 -1.799 1 63.53 11 PRO B C 1
ATOM 1422 O O . PRO B 1 11 ? 26.094 -15.609 -1.604 1 63.53 11 PRO B O 1
ATOM 1425 N N . GLY B 1 12 ? 25.078 -14.195 -2.941 1 63.69 12 GLY B N 1
ATOM 1426 C CA . GLY B 1 12 ? 25.578 -14.875 -4.125 1 63.69 12 GLY B CA 1
ATOM 1427 C C . GLY B 1 12 ? 24.578 -15.867 -4.711 1 63.69 12 GLY B C 1
ATOM 1428 O O . GLY B 1 12 ? 24.797 -16.406 -5.793 1 63.69 12 GLY B O 1
ATOM 1429 N N . GLY B 1 13 ? 23.625 -16.156 -3.889 1 67.12 13 GLY B N 1
ATOM 1430 C CA . GLY B 1 13 ? 22.609 -17.062 -4.418 1 67.12 13 GLY B CA 1
ATOM 1431 C C . GLY B 1 13 ? 21.781 -16.438 -5.516 1 67.12 13 GLY B C 1
ATOM 1432 O O . GLY B 1 13 ? 21.875 -15.234 -5.77 1 67.12 13 GLY B O 1
ATOM 1433 N N . GLU B 1 14 ? 21.188 -17.328 -6.301 1 75.06 14 GLU B N 1
ATOM 1434 C CA . GLU B 1 14 ? 20.375 -16.844 -7.414 1 75.06 14 GLU B CA 1
ATOM 1435 C C . GLU B 1 14 ? 18.922 -16.656 -6.992 1 75.06 14 GLU B C 1
ATOM 1437 O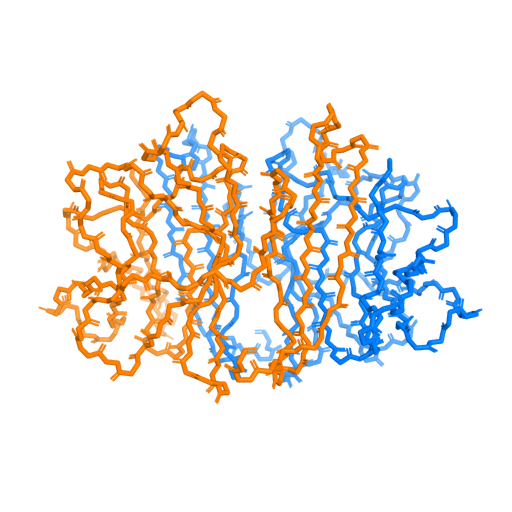 O . GLU B 1 14 ? 18.375 -17.453 -6.227 1 75.06 14 GLU B O 1
ATOM 1442 N N . ALA B 1 15 ? 18.438 -15.461 -7.395 1 76.56 15 ALA B N 1
ATOM 1443 C CA . ALA B 1 15 ? 17 -15.234 -7.211 1 76.56 15 ALA B CA 1
ATOM 1444 C C . ALA B 1 15 ? 16.188 -16.281 -7.961 1 76.56 15 ALA B C 1
ATOM 1446 O O . ALA B 1 15 ? 16.562 -16.703 -9.055 1 76.56 15 ALA B O 1
ATOM 1447 N N . VAL B 1 16 ? 15.094 -16.781 -7.312 1 78.75 16 VAL B N 1
ATOM 1448 C CA . VAL B 1 16 ? 14.297 -17.844 -7.887 1 78.75 16 VAL B CA 1
ATOM 1449 C C . VAL B 1 16 ? 12.867 -17.359 -8.133 1 78.75 16 VAL B C 1
ATOM 1451 O O . VAL B 1 16 ? 12.258 -16.75 -7.254 1 78.75 16 VAL B O 1
ATOM 1454 N N . ASP B 1 17 ? 12.43 -17.562 -9.375 1 81 17 ASP B N 1
ATOM 1455 C CA . ASP B 1 17 ? 11.023 -17.344 -9.703 1 81 17 ASP B CA 1
ATOM 1456 C C . ASP B 1 17 ? 10.148 -18.438 -9.07 1 81 17 ASP B C 1
ATOM 1458 O O . ASP B 1 17 ? 10.305 -19.625 -9.375 1 81 17 ASP B O 1
ATOM 1462 N N . ILE B 1 18 ? 9.219 -18 -8.227 1 80.56 18 ILE B N 1
ATOM 1463 C CA . ILE B 1 18 ? 8.445 -19.016 -7.516 1 80.56 18 ILE B CA 1
ATOM 1464 C C . ILE B 1 18 ? 6.984 -18.953 -7.945 1 80.56 18 ILE B C 1
ATOM 1466 O O . ILE B 1 18 ? 6.148 -19.703 -7.457 1 80.56 18 ILE B O 1
ATOM 1470 N N . THR B 1 19 ? 6.594 -18.062 -8.812 1 82.62 19 THR B N 1
ATOM 1471 C CA . THR B 1 19 ? 5.238 -18.016 -9.344 1 82.62 19 THR B CA 1
ATOM 1472 C C . THR B 1 19 ? 5.047 -19.047 -10.453 1 82.62 19 THR B C 1
ATOM 1474 O O . THR B 1 19 ? 5.738 -19 -11.469 1 82.62 19 THR B O 1
ATOM 1477 N N . PRO B 1 20 ? 4.105 -19.938 -10.234 1 86.94 20 PRO B N 1
ATOM 1478 C CA . PRO B 1 20 ? 3.871 -20.906 -11.305 1 86.94 20 PRO B CA 1
ATOM 1479 C C . PRO B 1 20 ? 3.561 -20.234 -12.648 1 86.94 20 PRO B C 1
ATOM 1481 O O . PRO B 1 20 ? 3.047 -19.109 -12.68 1 86.94 20 PRO B O 1
ATOM 1484 N N . LYS B 1 21 ? 3.791 -20.906 -13.688 1 85.62 21 LYS B N 1
ATOM 1485 C CA . LYS B 1 21 ? 3.729 -20.359 -15.047 1 85.62 21 LYS B CA 1
ATOM 1486 C C . LYS B 1 21 ? 2.328 -19.859 -15.367 1 85.62 21 LYS B C 1
ATOM 1488 O O . LYS B 1 21 ? 2.17 -18.891 -16.125 1 85.62 21 LYS B O 1
ATOM 1493 N N . GLU B 1 22 ? 1.332 -20.391 -14.789 1 90.62 22 GLU B N 1
ATOM 1494 C CA . GLU B 1 22 ? -0.041 -20.047 -15.148 1 90.62 22 GLU B CA 1
ATOM 1495 C C . GLU B 1 22 ? -0.522 -18.828 -14.367 1 90.62 22 GLU B C 1
ATOM 1497 O O . GLU B 1 22 ? -1.646 -18.359 -14.562 1 90.62 22 GLU B O 1
ATOM 1502 N N . PHE B 1 23 ? 0.351 -18.344 -13.516 1 93 23 PHE B N 1
ATOM 1503 C CA . PHE B 1 23 ? -0.032 -17.234 -12.664 1 93 23 PHE B CA 1
ATOM 1504 C C . PHE B 1 23 ? 0.809 -16 -12.969 1 93 23 PHE B C 1
ATOM 1506 O O . PHE B 1 23 ? 1.938 -16.109 -13.453 1 93 23 PHE B O 1
ATOM 1513 N N . GLY B 1 24 ? 0.253 -14.82 -12.758 1 91.81 24 GLY B N 1
ATOM 1514 C CA . GLY B 1 24 ? 0.894 -13.516 -12.789 1 91.81 24 GLY B CA 1
ATOM 1515 C C . GLY B 1 24 ? 0.417 -12.586 -11.688 1 91.81 24 GLY B C 1
ATOM 1516 O O . GLY B 1 24 ? -0.782 -12.5 -11.422 1 91.81 24 GLY B O 1
ATOM 1517 N N . VAL B 1 25 ? 1.363 -11.977 -11.055 1 91.81 25 VAL B N 1
ATOM 1518 C CA . VAL B 1 25 ? 1.037 -11.117 -9.922 1 91.81 25 VAL B CA 1
ATOM 1519 C C . VAL B 1 25 ? 0.731 -9.703 -10.422 1 91.81 25 VAL B C 1
ATOM 1521 O O . VAL B 1 25 ? 1.638 -8.883 -10.562 1 91.81 25 VAL B O 1
ATOM 1524 N N . ARG B 1 26 ? -0.587 -9.43 -10.633 1 90.62 26 ARG B N 1
ATOM 1525 C CA . ARG B 1 26 ? -1.016 -8.133 -11.133 1 90.62 26 ARG B CA 1
ATOM 1526 C C . ARG B 1 26 ? -2.506 -7.914 -10.891 1 90.62 26 ARG B C 1
ATOM 1528 O O . ARG B 1 26 ? -3.311 -8.828 -11.094 1 90.62 26 ARG B O 1
ATOM 1535 N N . THR B 1 27 ? -2.803 -6.777 -10.414 1 92.25 27 THR B N 1
ATOM 1536 C CA . THR B 1 27 ? -4.207 -6.414 -10.25 1 92.25 27 THR B CA 1
ATOM 1537 C C . THR B 1 27 ? -4.625 -5.379 -11.289 1 92.25 27 THR B C 1
ATOM 1539 O O . THR B 1 27 ? -3.807 -4.566 -11.727 1 92.25 27 THR B O 1
ATOM 1542 N N . LEU B 1 28 ? -5.844 -5.379 -11.625 1 88.5 28 LEU B N 1
ATOM 1543 C CA . LEU B 1 28 ? -6.422 -4.406 -12.547 1 88.5 28 LEU B CA 1
ATOM 1544 C C . LEU B 1 28 ? -7.324 -3.426 -11.805 1 88.5 28 LEU B C 1
ATOM 1546 O O . LEU B 1 28 ? -7.98 -2.586 -12.43 1 88.5 28 LEU B O 1
ATOM 1550 N N . ALA B 1 29 ? -7.305 -3.605 -10.469 1 88.19 29 ALA B N 1
ATOM 1551 C CA . ALA B 1 29 ? -8.141 -2.713 -9.672 1 88.19 29 ALA B CA 1
ATOM 1552 C C . ALA B 1 29 ? -7.66 -1.269 -9.781 1 88.19 29 ALA B C 1
ATOM 1554 O O . ALA B 1 29 ? -6.461 -0.998 -9.68 1 88.19 29 ALA B O 1
ATOM 1555 N N . GLN B 1 30 ? -8.539 -0.203 -9.914 1 74.94 30 GLN B N 1
ATOM 1556 C CA . GLN B 1 30 ? -8.406 1.25 -9.922 1 74.94 30 GLN B CA 1
ATOM 1557 C C . GLN B 1 30 ? -7.312 1.698 -10.883 1 74.94 30 GLN B C 1
ATOM 1559 O O . GLN B 1 30 ? -6.855 2.842 -10.828 1 74.94 30 GLN B O 1
ATOM 1564 N N . GLU B 1 31 ? -7.125 1.06 -11.938 1 59.12 31 GLU B N 1
ATOM 1565 C CA . GLU B 1 31 ? -6.211 1.461 -13.008 1 59.12 31 GLU B CA 1
ATOM 1566 C C . GLU B 1 31 ? -4.883 1.953 -12.438 1 59.12 31 GLU B C 1
ATOM 1568 O O . GLU B 1 31 ? -3.834 1.796 -13.062 1 59.12 31 GLU B O 1
ATOM 1573 N N . TYR B 1 32 ? -5.074 2.789 -11.336 1 55.12 32 TYR B N 1
ATOM 1574 C CA . TYR B 1 32 ? -3.861 3.432 -10.836 1 55.12 32 TYR B CA 1
ATOM 1575 C C . TYR B 1 32 ? -3.02 2.457 -10.023 1 55.12 32 TYR B C 1
ATOM 1577 O O . TYR B 1 32 ? -1.997 2.84 -9.453 1 55.12 32 TYR B O 1
ATOM 1585 N N . GLY B 1 33 ? -3.125 1.296 -10.242 1 56.72 33 GLY B N 1
ATOM 1586 C CA . GLY B 1 33 ? -2.338 0.171 -9.766 1 56.72 33 GLY B CA 1
ATOM 1587 C C . GLY B 1 33 ? -2.061 0.229 -8.273 1 56.72 33 GLY B C 1
ATOM 1588 O O . GLY B 1 33 ? -1.502 1.211 -7.781 1 56.72 33 GLY B O 1
ATOM 1589 N N . GLY B 1 34 ? -2.898 -0.287 -7.418 1 63.88 34 GLY B N 1
ATOM 1590 C CA . GLY B 1 34 ? -2.535 -0.613 -6.047 1 63.88 34 GLY B CA 1
ATOM 1591 C C . GLY B 1 34 ? -1.654 -1.843 -5.941 1 63.88 34 GLY B C 1
ATOM 1592 O O . GLY B 1 34 ? -1.298 -2.449 -6.953 1 63.88 34 GLY B O 1
ATOM 1593 N N . GLY B 1 35 ? -1.032 -1.966 -4.828 1 83.56 35 GLY B N 1
ATOM 1594 C CA . GLY B 1 35 ? -0.225 -3.15 -4.586 1 83.56 35 GLY B CA 1
ATOM 1595 C C . GLY B 1 35 ? -0.982 -4.445 -4.816 1 83.56 35 GLY B C 1
ATOM 1596 O O . GLY B 1 35 ? -2.125 -4.59 -4.375 1 83.56 35 GLY B O 1
ATOM 1597 N N . ALA B 1 36 ? -0.424 -5.344 -5.602 1 87.81 36 ALA B N 1
ATOM 1598 C CA . ALA B 1 36 ? -1.065 -6.602 -5.977 1 87.81 36 ALA B CA 1
ATOM 1599 C C . ALA B 1 36 ? -0.622 -7.734 -5.055 1 87.81 36 ALA B C 1
ATOM 1601 O O . ALA B 1 36 ? -0.952 -8.898 -5.293 1 87.81 36 ALA B O 1
ATOM 1602 N N . PHE B 1 37 ? 0.099 -7.438 -3.975 1 92 37 PHE B N 1
ATOM 1603 C CA . PHE B 1 37 ? 0.642 -8.508 -3.15 1 92 37 PHE B CA 1
ATOM 1604 C C . PHE B 1 37 ? 0.901 -8.023 -1.729 1 92 37 PHE B C 1
ATOM 1606 O O . PHE B 1 37 ? 0.935 -6.816 -1.478 1 92 37 PHE B O 1
ATOM 1613 N N . THR B 1 38 ? 1.03 -8.922 -0.889 1 93.38 38 THR B N 1
ATOM 1614 C CA . THR B 1 38 ? 1.627 -8.719 0.427 1 93.38 38 THR B CA 1
ATOM 1615 C C . THR B 1 38 ? 2.285 -10.008 0.925 1 93.38 38 THR B C 1
ATOM 1617 O O . THR B 1 38 ? 2.176 -11.055 0.286 1 93.38 38 THR B O 1
ATOM 1620 N N . VAL B 1 39 ? 3.066 -9.875 2.002 1 92.31 39 VAL B N 1
ATOM 1621 C CA . VAL B 1 39 ? 3.805 -11.023 2.525 1 92.31 39 VAL B CA 1
ATOM 1622 C C . VAL B 1 39 ? 3.586 -11.133 4.031 1 92.31 39 VAL B C 1
ATOM 1624 O O . VAL B 1 39 ? 3.432 -10.117 4.719 1 92.31 39 VAL B O 1
ATOM 1627 N N . SER B 1 40 ? 3.492 -12.305 4.512 1 92.06 40 SER B N 1
ATOM 1628 C CA . SER B 1 40 ? 3.443 -12.609 5.938 1 92.06 40 SER B CA 1
ATOM 1629 C C . SER B 1 40 ? 4.125 -13.938 6.242 1 92.06 40 SER B C 1
ATOM 1631 O O . SER B 1 40 ? 3.602 -15 5.91 1 92.06 40 SER B O 1
ATOM 1633 N N . GLY B 1 41 ? 5.234 -13.766 6.922 1 89.06 41 GLY B N 1
ATOM 1634 C CA . GLY B 1 41 ? 6.012 -14.977 7.148 1 89.06 41 GLY B CA 1
ATOM 1635 C C . GLY B 1 41 ? 6.406 -15.672 5.859 1 89.06 41 GLY B C 1
ATOM 1636 O O . GLY B 1 41 ? 7 -15.062 4.969 1 89.06 41 GLY B O 1
ATOM 1637 N N . ASP B 1 42 ? 5.961 -16.938 5.762 1 89.31 42 ASP B N 1
ATOM 1638 C CA . ASP B 1 42 ? 6.336 -17.75 4.602 1 89.31 42 ASP B CA 1
ATOM 1639 C C . ASP B 1 42 ? 5.211 -17.766 3.566 1 89.31 42 ASP B C 1
ATOM 1641 O O . ASP B 1 42 ? 5.195 -18.625 2.682 1 89.31 42 ASP B O 1
ATOM 1645 N N . VAL B 1 43 ? 4.352 -16.844 3.684 1 92.25 43 VAL B N 1
ATOM 1646 C CA . VAL B 1 43 ? 3.209 -16.844 2.773 1 92.25 43 VAL B CA 1
ATOM 1647 C C . VAL B 1 43 ? 3.152 -15.531 2.008 1 92.25 43 VAL B C 1
ATOM 1649 O O . VAL B 1 43 ? 3.352 -14.461 2.586 1 92.25 43 VAL B O 1
ATOM 1652 N N . VAL B 1 44 ? 2.902 -15.648 0.714 1 92.88 44 VAL B N 1
ATOM 1653 C CA . VAL B 1 44 ? 2.611 -14.477 -0.115 1 92.88 44 VAL B CA 1
ATOM 1654 C C . VAL B 1 44 ? 1.146 -14.508 -0.55 1 92.88 44 VAL B C 1
ATOM 1656 O O . VAL B 1 44 ? 0.62 -15.562 -0.908 1 92.88 44 VAL B O 1
ATOM 1659 N N . PHE B 1 45 ? 0.516 -13.406 -0.425 1 95 45 PHE B N 1
ATOM 1660 C CA . PHE B 1 45 ? -0.818 -13.164 -0.962 1 95 45 PHE B CA 1
ATOM 1661 C C . PHE B 1 45 ? -0.75 -12.312 -2.221 1 95 45 PHE B C 1
ATOM 1663 O O . PHE B 1 45 ? -0.002 -11.328 -2.273 1 95 45 PHE B O 1
ATOM 1670 N N . PHE B 1 46 ? -1.503 -12.727 -3.236 1 94.94 46 PHE B N 1
ATOM 1671 C CA . PHE B 1 46 ? -1.374 -11.914 -4.438 1 94.94 46 PHE B CA 1
ATOM 1672 C C . PHE B 1 46 ? -2.635 -12 -5.289 1 94.94 46 PHE B C 1
ATOM 1674 O O . PHE B 1 46 ? -3.381 -12.977 -5.203 1 94.94 46 PHE B O 1
ATOM 1681 N N . ALA B 1 47 ? -2.898 -10.992 -6.043 1 95.38 47 ALA B N 1
ATOM 1682 C CA . ALA B 1 47 ? -3.926 -10.992 -7.078 1 95.38 47 ALA B CA 1
ATOM 1683 C C . ALA B 1 47 ? -3.389 -11.594 -8.375 1 95.38 47 ALA B C 1
ATOM 1685 O O . ALA B 1 47 ? -2.344 -11.164 -8.875 1 95.38 47 ALA B O 1
ATOM 1686 N N . ASN B 1 48 ? -4.094 -12.508 -8.859 1 95.44 48 ASN B N 1
ATOM 1687 C CA . ASN B 1 48 ? -3.689 -13.164 -10.102 1 95.44 48 ASN B CA 1
ATOM 1688 C C . ASN B 1 48 ? -4.227 -12.422 -11.328 1 95.44 48 ASN B C 1
ATOM 1690 O O . ASN B 1 48 ? -5.41 -12.086 -11.383 1 95.44 48 ASN B O 1
ATOM 1694 N N . TYR B 1 49 ? -3.359 -12.266 -12.281 1 93.25 49 TYR B N 1
ATOM 1695 C CA . TYR B 1 49 ? -3.688 -11.438 -13.438 1 93.25 49 TYR B CA 1
ATOM 1696 C C . TYR B 1 49 ? -4.848 -12.031 -14.227 1 93.25 49 TYR B C 1
ATOM 1698 O O . TYR B 1 49 ? -5.809 -11.336 -14.555 1 93.25 49 TYR B O 1
ATOM 1706 N N . LYS B 1 50 ? -4.812 -13.289 -14.43 1 94.75 50 LYS B N 1
ATOM 1707 C CA . LYS B 1 50 ? -5.703 -13.93 -15.398 1 94.75 50 LYS B CA 1
ATOM 1708 C C . LYS B 1 50 ? -7.152 -13.883 -14.922 1 94.75 50 LYS B C 1
ATOM 1710 O O . LYS B 1 50 ? -8.055 -13.57 -15.703 1 94.75 50 LYS B O 1
ATOM 1715 N N . ASP B 1 51 ? -7.355 -14.227 -13.719 1 96.88 51 ASP B N 1
ATOM 1716 C CA . ASP B 1 51 ? -8.727 -14.352 -13.234 1 96.88 51 ASP B CA 1
ATOM 1717 C C . ASP B 1 51 ? -9.039 -13.289 -12.188 1 96.88 51 ASP B C 1
ATOM 1719 O O . ASP B 1 51 ? -10.18 -13.18 -11.719 1 96.88 51 ASP B O 1
ATOM 1723 N N . GLN B 1 52 ? -8.031 -12.539 -11.648 1 95.69 52 GLN B N 1
ATOM 1724 C CA . GLN B 1 52 ? -8.102 -11.406 -10.734 1 95.69 52 GLN B CA 1
ATOM 1725 C C . GLN B 1 52 ? -8.539 -11.852 -9.336 1 95.69 52 GLN B C 1
ATOM 1727 O O . GLN B 1 52 ? -8.859 -11.016 -8.492 1 95.69 52 GLN B O 1
ATOM 1732 N N . ARG B 1 53 ? -8.547 -13.156 -9.109 1 97.44 53 ARG B N 1
ATOM 1733 C CA . ARG B 1 53 ? -8.805 -13.672 -7.766 1 97.44 53 ARG B CA 1
ATOM 1734 C C . ARG B 1 53 ? -7.59 -13.469 -6.863 1 97.44 53 ARG B C 1
ATOM 1736 O O . ARG B 1 53 ? -6.48 -13.234 -7.352 1 97.44 53 ARG B O 1
ATOM 1743 N N . LEU B 1 54 ? -7.859 -13.484 -5.594 1 97.06 54 LEU B N 1
ATOM 1744 C CA . LEU B 1 54 ? -6.77 -13.5 -4.621 1 97.06 54 LEU B CA 1
ATOM 1745 C C . LEU B 1 54 ? -6.332 -14.938 -4.328 1 97.06 54 LEU B C 1
ATOM 1747 O O . LEU B 1 54 ? -7.172 -15.828 -4.18 1 97.06 54 LEU B O 1
ATOM 1751 N N . TYR B 1 55 ? -5.039 -15.039 -4.25 1 96 55 TYR B N 1
ATOM 1752 C CA . TYR B 1 55 ? -4.445 -16.328 -3.92 1 96 55 TYR B CA 1
ATOM 1753 C C . TYR B 1 55 ? -3.438 -16.188 -2.785 1 96 55 TYR B C 1
ATOM 1755 O O . TYR B 1 55 ? -2.949 -15.094 -2.51 1 96 55 TYR B O 1
ATOM 1763 N N . LYS B 1 56 ? -3.178 -17.297 -2.131 1 94.62 56 LYS B N 1
ATOM 1764 C CA . LYS B 1 56 ? -2.029 -17.391 -1.235 1 94.62 56 LYS B CA 1
ATOM 1765 C C . LYS B 1 56 ? -1.132 -18.562 -1.619 1 94.62 56 LYS B C 1
ATOM 1767 O O . LYS B 1 56 ? -1.609 -19.578 -2.148 1 94.62 56 LYS B O 1
ATOM 1772 N N . GLN B 1 57 ? 0.104 -18.359 -1.353 1 91.94 57 GLN B N 1
ATOM 1773 C CA . GLN B 1 57 ? 1.062 -19.422 -1.619 1 91.94 57 GLN B CA 1
ATOM 1774 C C . GLN B 1 57 ? 2.236 -19.375 -0.646 1 91.94 57 GLN B C 1
ATOM 1776 O O . GLN B 1 57 ? 2.613 -18.297 -0.184 1 91.94 57 GLN B O 1
ATOM 1781 N N . SER B 1 58 ? 2.773 -20.547 -0.415 1 90.25 58 SER B N 1
ATOM 1782 C CA . SER B 1 58 ? 3.982 -20.641 0.396 1 90.25 58 SER B CA 1
ATOM 1783 C C . SER B 1 58 ? 5.223 -20.281 -0.418 1 90.25 58 SER B C 1
ATOM 1785 O O . SER B 1 58 ? 5.336 -20.672 -1.584 1 90.25 58 SER B O 1
ATOM 1787 N N . ILE B 1 59 ? 6.113 -19.531 0.21 1 84.56 59 ILE B N 1
ATOM 1788 C CA . ILE B 1 59 ? 7.355 -19.203 -0.482 1 84.56 59 ILE B CA 1
ATOM 1789 C C . ILE B 1 59 ? 8.406 -20.281 -0.201 1 84.56 59 ILE B C 1
ATOM 1791 O O . ILE B 1 59 ? 9.453 -20.328 -0.847 1 84.56 59 ILE B O 1
ATOM 1795 N N . SER B 1 60 ? 8.141 -21.109 0.727 1 82.75 60 SER B N 1
ATOM 1796 C CA . SER B 1 60 ? 9.086 -22.156 1.104 1 82.75 60 SER B CA 1
ATOM 1797 C C . SER B 1 60 ? 8.703 -23.5 0.484 1 82.75 60 SER B C 1
ATOM 1799 O O . SER B 1 60 ? 9.531 -24.422 0.425 1 82.75 60 SER B O 1
ATOM 1801 N N . SER B 1 61 ? 7.5 -23.656 0.095 1 81 61 SER B N 1
ATOM 1802 C CA . SER B 1 61 ? 7.02 -24.875 -0.549 1 81 61 SER B CA 1
ATOM 1803 C C . SER B 1 61 ? 6.566 -24.609 -1.979 1 81 61 SER B C 1
ATOM 1805 O O . SER B 1 61 ? 5.371 -24.422 -2.23 1 81 61 SER B O 1
ATOM 1807 N N . LEU B 1 62 ? 7.426 -24.75 -2.889 1 76.81 62 LEU B N 1
ATOM 1808 C CA . LEU B 1 62 ? 7.168 -24.328 -4.258 1 76.81 62 LEU B CA 1
ATOM 1809 C C . LEU B 1 62 ? 6.395 -25.391 -5.027 1 76.81 62 LEU B C 1
ATOM 1811 O O . LEU B 1 62 ? 5.895 -25.141 -6.125 1 76.81 62 LEU B O 1
ATOM 1815 N N . ASP B 1 63 ? 6.152 -26.531 -4.414 1 82.62 63 ASP B N 1
ATOM 1816 C CA . ASP B 1 63 ? 5.438 -27.609 -5.086 1 82.62 63 ASP B CA 1
ATOM 1817 C C . ASP B 1 63 ? 3.932 -27.484 -4.859 1 82.62 63 ASP B C 1
ATOM 1819 O O . ASP B 1 63 ? 3.146 -28.203 -5.492 1 82.62 63 ASP B O 1
ATOM 1823 N N . VAL B 1 64 ? 3.611 -26.641 -3.984 1 85.19 64 VAL B N 1
ATOM 1824 C CA . VAL B 1 64 ? 2.191 -26.469 -3.697 1 85.19 64 VAL B CA 1
ATOM 1825 C C . VAL B 1 64 ? 1.636 -25.312 -4.523 1 85.19 64 VAL B C 1
ATOM 1827 O O . VAL B 1 64 ? 2.176 -24.203 -4.492 1 85.19 64 VAL B O 1
ATOM 1830 N N . SER B 1 65 ? 0.614 -25.609 -5.266 1 89.88 65 SER B N 1
ATOM 1831 C CA . SER B 1 65 ? -0.023 -24.578 -6.094 1 89.88 65 SER B CA 1
ATOM 1832 C C . SER B 1 65 ? -0.692 -23.516 -5.234 1 89.88 65 SER B C 1
ATOM 1834 O O . SER B 1 65 ? -1.181 -23.812 -4.141 1 89.88 65 SER B O 1
ATOM 1836 N N . PRO B 1 66 ? -0.729 -22.312 -5.777 1 93.62 66 PRO B N 1
ATOM 1837 C CA . PRO B 1 66 ? -1.45 -21.266 -5.047 1 93.62 66 PRO B CA 1
ATOM 1838 C C . PRO B 1 66 ? -2.9 -21.641 -4.754 1 93.62 66 PRO B C 1
ATOM 1840 O O . PRO B 1 66 ? -3.559 -22.266 -5.59 1 93.62 66 PRO B O 1
ATOM 1843 N N . ILE B 1 67 ? -3.379 -21.234 -3.627 1 94.38 67 ILE B N 1
ATOM 1844 C CA . ILE B 1 67 ? -4.727 -21.547 -3.16 1 94.38 67 ILE B CA 1
ATOM 1845 C C . ILE B 1 67 ? -5.609 -20.297 -3.27 1 94.38 67 ILE B C 1
ATOM 1847 O O . ILE B 1 67 ? -5.27 -19.234 -2.742 1 94.38 67 ILE B O 1
ATOM 1851 N N . PRO B 1 68 ? -6.781 -20.422 -3.932 1 96.06 68 PRO B N 1
ATOM 1852 C CA . PRO B 1 68 ? -7.648 -19.25 -4.043 1 96.06 68 PRO B CA 1
ATOM 1853 C C . PRO B 1 68 ? -8.273 -18.844 -2.709 1 96.06 68 PRO B C 1
ATOM 1855 O O . PRO B 1 68 ? -8.641 -19.719 -1.91 1 96.06 68 PRO B O 1
ATOM 1858 N N . LEU B 1 69 ? -8.383 -17.609 -2.539 1 96.69 69 LEU B N 1
ATOM 1859 C CA . LEU B 1 69 ? -8.984 -17.047 -1.333 1 96.69 69 LEU B CA 1
ATOM 1860 C C . LEU B 1 69 ? -10.352 -16.453 -1.639 1 96.69 69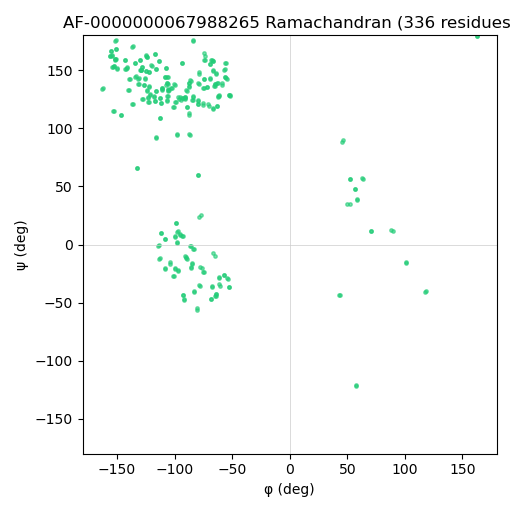 LEU B C 1
ATOM 1862 O O . LEU B 1 69 ? -11.148 -16.219 -0.728 1 96.69 69 LEU B O 1
ATOM 1866 N N . THR B 1 70 ? -10.602 -16.141 -2.912 1 97.62 70 THR B N 1
ATOM 1867 C CA . THR B 1 70 ? -11.859 -15.523 -3.311 1 97.62 70 THR B CA 1
ATOM 1868 C C . THR B 1 70 ? -12.547 -16.328 -4.402 1 97.62 70 THR B C 1
ATOM 1870 O O . THR B 1 70 ? -11.898 -17.141 -5.082 1 97.62 70 THR B O 1
ATOM 1873 N N . PRO B 1 71 ? -13.789 -16.125 -4.625 1 97.31 71 PRO B N 1
ATOM 1874 C CA . PRO B 1 71 ? -14.547 -16.953 -5.562 1 97.31 71 PRO B CA 1
ATOM 1875 C C . PRO B 1 71 ? -14.125 -16.734 -7.016 1 97.31 71 PRO B C 1
ATOM 1877 O O . PRO B 1 71 ? -13.57 -15.688 -7.352 1 97.31 71 PRO B O 1
ATOM 1880 N N . ASP B 1 72 ? -14.391 -17.766 -7.766 1 96.88 72 ASP B N 1
ATOM 1881 C CA . ASP B 1 72 ? -14.312 -17.672 -9.219 1 96.88 72 ASP B CA 1
ATOM 1882 C C . ASP B 1 72 ? -15.633 -17.188 -9.812 1 96.88 72 ASP B C 1
ATOM 1884 O O . ASP B 1 72 ? -16.641 -17.891 -9.742 1 96.88 72 ASP B O 1
ATOM 1888 N N . TYR B 1 73 ? -15.633 -16 -10.375 1 95.31 73 TYR B N 1
ATOM 1889 C CA . TYR B 1 73 ? -16.859 -15.438 -10.922 1 95.31 73 TYR B CA 1
ATOM 1890 C C . TYR B 1 73 ? -16.938 -15.664 -12.422 1 95.31 73 TYR B C 1
ATOM 1892 O O . TYR B 1 73 ? -17.734 -15.023 -13.117 1 95.31 73 TYR B O 1
ATOM 1900 N N . GLY B 1 74 ? -16.047 -16.5 -12.938 1 93.56 74 GLY B N 1
ATOM 1901 C CA . GLY B 1 74 ? -16.094 -16.859 -14.352 1 93.56 74 GLY B CA 1
ATOM 1902 C C . GLY B 1 74 ? -15.289 -15.922 -15.227 1 93.56 74 GLY B C 1
ATOM 1903 O O . GLY B 1 74 ? -15.445 -15.906 -16.453 1 93.56 74 GLY B O 1
ATOM 1904 N N . GLY B 1 75 ? -14.484 -15.078 -14.719 1 92.81 75 GLY B N 1
ATOM 1905 C CA . GLY B 1 75 ? -13.648 -14.117 -15.414 1 92.81 75 GLY B CA 1
ATOM 1906 C C . GLY B 1 75 ? -13.141 -13.008 -14.516 1 92.81 75 GLY B C 1
ATOM 1907 O O . GLY B 1 75 ? -13.406 -13.008 -13.305 1 92.81 75 GLY B O 1
ATOM 1908 N N . PRO B 1 76 ? -12.383 -12.117 -15.055 1 93.62 76 PRO B N 1
ATOM 1909 C CA . PRO B 1 76 ? -11.773 -11.047 -14.25 1 93.62 76 PRO B CA 1
ATOM 1910 C C . PRO B 1 76 ? -12.75 -9.914 -13.953 1 93.62 76 PRO B C 1
ATOM 1912 O O . PRO B 1 76 ? -12.438 -8.75 -14.211 1 93.62 76 PRO B O 1
ATOM 1915 N N . THR B 1 77 ? -13.844 -10.219 -13.297 1 94.12 77 THR B N 1
ATOM 1916 C CA . THR B 1 77 ? -14.922 -9.25 -13.094 1 94.12 77 THR B CA 1
ATOM 1917 C C . THR B 1 77 ? -14.805 -8.602 -11.719 1 94.12 77 THR B C 1
ATOM 1919 O O . THR B 1 77 ? -15.414 -7.562 -11.469 1 94.12 77 THR B O 1
ATOM 1922 N N . VAL B 1 78 ? -14.125 -9.297 -10.812 1 95.88 78 VAL B N 1
ATOM 1923 C CA . VAL B 1 78 ? -13.852 -8.742 -9.492 1 95.88 78 VAL B CA 1
ATOM 1924 C C . VAL B 1 78 ? -12.344 -8.719 -9.242 1 95.88 78 VAL B C 1
ATOM 1926 O O . VAL B 1 78 ? -11.672 -9.742 -9.367 1 95.88 78 VAL B O 1
ATOM 1929 N N . SER B 1 79 ? -11.867 -7.562 -8.969 1 95.19 79 SER B N 1
ATOM 1930 C CA . SER B 1 79 ? -10.43 -7.387 -8.742 1 95.19 79 SER B CA 1
ATOM 1931 C C . SER B 1 79 ? -10.164 -6.84 -7.344 1 95.19 79 SER B C 1
ATOM 1933 O O . SER B 1 79 ? -11.008 -6.164 -6.758 1 95.19 79 SER B O 1
ATOM 1935 N N . TYR B 1 80 ? -8.961 -7.148 -6.855 1 95.44 80 TYR B N 1
ATOM 1936 C CA . TYR B 1 80 ? -8.547 -6.738 -5.52 1 95.44 80 TYR B CA 1
ATOM 1937 C C . TYR B 1 80 ? -7.188 -6.051 -5.551 1 95.44 80 TYR B C 1
ATOM 1939 O O . TYR B 1 80 ? -6.355 -6.344 -6.41 1 95.44 80 TYR B O 1
ATOM 1947 N N . ALA B 1 81 ? -6.98 -5.133 -4.617 1 93.25 81 ALA B N 1
ATOM 1948 C CA . ALA B 1 81 ? -5.711 -4.414 -4.551 1 93.25 81 ALA B CA 1
ATOM 1949 C C . ALA B 1 81 ? -5.395 -3.984 -3.123 1 93.25 81 ALA B C 1
ATOM 1951 O O . ALA B 1 81 ? -6.281 -3.961 -2.266 1 93.25 81 ALA B O 1
ATOM 1952 N N . ASP B 1 82 ? -4.113 -3.703 -2.846 1 93.12 82 ASP B N 1
ATOM 1953 C CA . ASP B 1 82 ? -3.621 -3.064 -1.627 1 93.12 82 ASP B CA 1
ATOM 1954 C C . ASP B 1 82 ? -4.055 -3.844 -0.387 1 93.12 82 ASP B C 1
ATOM 1956 O O . ASP B 1 82 ? -4.555 -3.258 0.577 1 93.12 82 ASP B O 1
ATOM 1960 N N . GLY B 1 83 ? -3.846 -5.113 -0.458 1 94.19 83 GLY B N 1
ATOM 1961 C CA . GLY B 1 83 ? -4.254 -5.984 0.632 1 94.19 83 GLY B CA 1
ATOM 1962 C C . GLY B 1 83 ? -3.354 -5.879 1.849 1 94.19 83 GLY B C 1
ATOM 1963 O O . GLY B 1 83 ? -2.137 -5.738 1.717 1 94.19 83 GLY B O 1
ATOM 1964 N N . VAL B 1 84 ? -3.99 -5.953 2.979 1 93.69 84 VAL B N 1
ATOM 1965 C CA . VAL B 1 84 ? -3.27 -5.965 4.246 1 93.69 84 VAL B CA 1
ATOM 1966 C C . VAL B 1 84 ? -3.791 -7.102 5.125 1 93.69 84 VAL B C 1
ATOM 1968 O O . VAL B 1 84 ? -4.996 -7.367 5.16 1 93.69 84 VAL B O 1
ATOM 1971 N N . LEU B 1 85 ? -2.857 -7.766 5.766 1 93.44 85 LEU B N 1
ATOM 1972 C CA . LEU B 1 85 ? -3.23 -8.867 6.641 1 93.44 85 LEU B CA 1
ATOM 1973 C C . LEU B 1 85 ? -3.615 -8.359 8.023 1 93.44 85 LEU B C 1
ATOM 1975 O O . LEU B 1 85 ? -2.871 -7.594 8.641 1 93.44 85 LEU B O 1
ATOM 1979 N N . ASP B 1 86 ? -4.777 -8.703 8.453 1 93.44 86 ASP B N 1
ATOM 1980 C CA . ASP B 1 86 ? -5.246 -8.5 9.82 1 93.44 86 ASP B CA 1
ATOM 1981 C C . ASP B 1 86 ? -5.086 -9.766 10.648 1 93.44 86 ASP B C 1
ATOM 1983 O O . ASP B 1 86 ? -5.977 -10.625 10.664 1 93.44 86 ASP B O 1
ATOM 1987 N N . THR B 1 87 ? -3.988 -9.836 11.336 1 90.06 87 THR B N 1
ATOM 1988 C CA . THR B 1 87 ? -3.67 -11.062 12.062 1 90.06 87 THR B CA 1
ATOM 1989 C C . THR B 1 87 ? -4.531 -11.195 13.312 1 90.06 87 THR B C 1
ATOM 1991 O O . THR B 1 87 ? -4.746 -12.297 13.812 1 90.06 87 THR B O 1
ATOM 1994 N N . ARG B 1 88 ? -5.012 -10.094 13.805 1 90.88 88 ARG B N 1
ATOM 1995 C CA . ARG B 1 88 ? -5.828 -10.102 15.016 1 90.88 88 ARG B CA 1
ATOM 1996 C C . ARG B 1 88 ? -7.133 -10.859 14.789 1 90.88 88 ARG B C 1
ATOM 1998 O O . ARG B 1 88 ? -7.543 -11.672 15.625 1 90.88 88 ARG B O 1
ATOM 2005 N N . PHE B 1 89 ? -7.766 -10.672 13.68 1 91.75 89 PHE B N 1
ATOM 2006 C CA . PHE B 1 89 ? -9.047 -11.312 13.398 1 91.75 89 PHE B CA 1
ATOM 2007 C C . PHE B 1 89 ? -8.906 -12.344 12.289 1 91.75 89 PHE B C 1
ATOM 2009 O O . PHE B 1 89 ? -9.898 -12.836 11.758 1 91.75 89 PHE B O 1
ATOM 2016 N N . ASN B 1 90 ? -7.645 -12.641 11.906 1 91.94 90 ASN B N 1
ATOM 2017 C CA . ASN B 1 90 ? -7.312 -13.641 10.898 1 91.94 90 ASN B CA 1
ATOM 2018 C C . ASN B 1 90 ? -8.086 -13.414 9.602 1 91.94 90 ASN B C 1
ATOM 2020 O O . ASN B 1 90 ? -8.758 -14.312 9.102 1 91.94 90 ASN B O 1
ATOM 2024 N N . ARG B 1 91 ? -7.895 -12.227 9.102 1 93.69 91 ARG B N 1
ATOM 2025 C CA . ARG B 1 91 ? -8.562 -11.867 7.859 1 93.69 91 ARG B CA 1
ATOM 2026 C C . ARG B 1 91 ? -7.668 -10.992 6.988 1 93.69 91 ARG B C 1
ATOM 2028 O O . ARG B 1 91 ? -6.645 -10.484 7.453 1 93.69 91 ARG B O 1
ATOM 2035 N N . PHE B 1 92 ? -8.023 -11.016 5.742 1 95.25 92 PHE B N 1
ATOM 2036 C CA . PHE B 1 92 ? -7.371 -10.195 4.727 1 95.25 92 PHE B CA 1
ATOM 2037 C C . PHE B 1 92 ? -8.273 -9.047 4.297 1 95.25 92 PHE B C 1
ATOM 2039 O O . PHE B 1 92 ? -9.445 -9.258 3.967 1 95.25 92 PHE B O 1
ATOM 2046 N N . ILE B 1 93 ? -7.746 -7.805 4.414 1 95.81 93 ILE B N 1
ATOM 2047 C CA . ILE B 1 93 ? -8.5 -6.617 4.027 1 95.81 93 ILE B CA 1
ATOM 2048 C C . ILE B 1 93 ? -7.953 -6.066 2.711 1 95.81 93 ILE B C 1
ATOM 2050 O O . ILE B 1 93 ? -6.734 -5.992 2.52 1 95.81 93 ILE B O 1
ATOM 2054 N N . ALA B 1 94 ? -8.844 -5.754 1.804 1 96.44 94 ALA B N 1
ATOM 2055 C CA . ALA B 1 94 ? -8.398 -5.277 0.498 1 96.44 94 ALA B CA 1
ATOM 2056 C C . ALA B 1 94 ? -9.438 -4.348 -0.13 1 96.44 94 ALA B C 1
ATOM 2058 O O . ALA B 1 94 ? -10.594 -4.324 0.292 1 96.44 94 ALA B O 1
ATOM 2059 N N . VAL B 1 95 ? -8.953 -3.547 -1.078 1 95.06 95 VAL B N 1
ATOM 2060 C CA . VAL B 1 95 ? -9.883 -2.85 -1.965 1 95.06 95 VAL B CA 1
ATOM 2061 C C . VAL B 1 95 ? -10.453 -3.828 -2.986 1 95.06 95 VAL B C 1
ATOM 2063 O O . VAL B 1 95 ? -9.727 -4.648 -3.547 1 95.06 95 VAL B O 1
ATOM 2066 N N . ARG B 1 96 ? -11.742 -3.742 -3.172 1 95.81 96 ARG B N 1
ATOM 2067 C CA . ARG B 1 96 ? -12.414 -4.539 -4.195 1 95.81 96 ARG B CA 1
ATOM 2068 C C . ARG B 1 96 ? -13.055 -3.645 -5.246 1 95.81 96 ARG B C 1
ATOM 2070 O O . ARG B 1 96 ? -13.773 -2.697 -4.914 1 95.81 96 ARG B O 1
ATOM 2077 N N . GLU B 1 97 ? -12.695 -3.863 -6.418 1 94.38 97 GLU B N 1
ATOM 2078 C CA . GLU B 1 97 ? -13.438 -3.312 -7.547 1 94.38 97 GLU B CA 1
ATOM 2079 C C . GLU B 1 97 ? -14.344 -4.363 -8.18 1 94.38 97 GLU B C 1
ATOM 2081 O O . GLU B 1 97 ? -13.867 -5.375 -8.695 1 94.38 97 GLU B O 1
ATOM 2086 N N . ASP B 1 98 ? -15.648 -4.133 -8.172 1 94.12 98 ASP B N 1
ATOM 2087 C CA . ASP B 1 98 ? -16.656 -5.113 -8.578 1 94.12 98 ASP B CA 1
ATOM 2088 C C . ASP B 1 98 ? -17.359 -4.68 -9.852 1 94.12 98 ASP B C 1
ATOM 2090 O O . ASP B 1 98 ? -18.172 -3.756 -9.836 1 94.12 98 ASP B O 1
ATOM 2094 N N . ARG B 1 99 ? -17.094 -5.34 -10.891 1 92.19 99 ARG B N 1
ATOM 2095 C CA . ARG B 1 99 ? -17.641 -4.977 -12.188 1 92.19 99 ARG B CA 1
ATOM 2096 C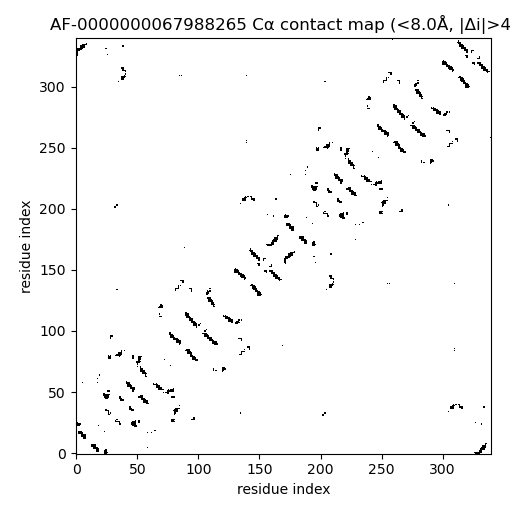 C . ARG B 1 99 ? -18.844 -5.848 -12.539 1 92.19 99 ARG B C 1
ATOM 2098 O O . ARG B 1 99 ? -19.359 -5.793 -13.656 1 92.19 99 ARG B O 1
ATOM 2105 N N . ARG B 1 100 ? -19.281 -6.648 -11.633 1 90.19 100 ARG B N 1
ATOM 2106 C CA . ARG B 1 100 ? -20.391 -7.559 -11.914 1 90.19 100 ARG B CA 1
ATOM 2107 C C . ARG B 1 100 ? -21.688 -6.789 -12.133 1 90.19 100 ARG B C 1
ATOM 2109 O O . ARG B 1 100 ? -22.5 -7.156 -12.984 1 90.19 100 ARG B O 1
ATOM 2116 N N . GLU B 1 101 ? -21.812 -5.703 -11.359 1 76.38 101 GLU B N 1
ATOM 2117 C CA . GLU B 1 101 ? -23.062 -4.957 -11.508 1 76.38 101 GLU B CA 1
ATOM 2118 C C . GLU B 1 101 ? -22.922 -3.844 -12.539 1 76.38 101 GLU B C 1
ATOM 2120 O O . GLU B 1 101 ? -23.875 -3.535 -13.266 1 76.38 101 GLU B O 1
ATOM 2125 N N . SER B 1 102 ? -21.797 -3.045 -12.547 1 74.81 102 SER B N 1
ATOM 2126 C CA . SER B 1 102 ? -21.562 -1.965 -13.492 1 74.81 102 SER B CA 1
ATOM 2127 C C . SER B 1 102 ? -20.109 -1.978 -14 1 74.81 102 SER B C 1
ATOM 2129 O O . SER B 1 102 ? -19.172 -1.857 -13.211 1 74.81 102 SER B O 1
ATOM 2131 N N . SER B 1 103 ? -20.031 -2.102 -15.281 1 71.81 103 SER B N 1
ATOM 2132 C CA . SER B 1 103 ? -18.688 -2.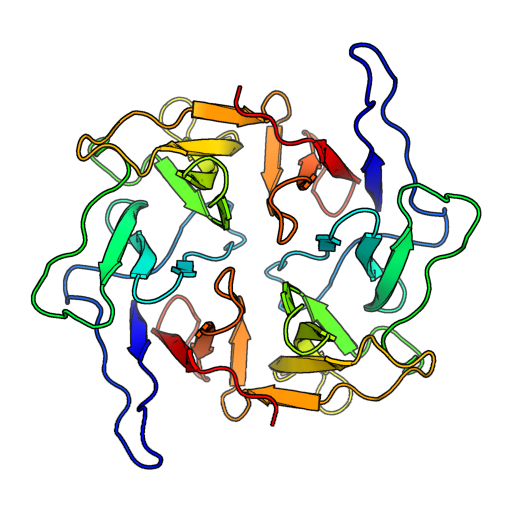123 -15.867 1 71.81 103 SER B CA 1
ATOM 2133 C C . SER B 1 103 ? -18.188 -0.709 -16.125 1 71.81 103 SER B C 1
ATOM 2135 O O . SER B 1 103 ? -16.969 -0.481 -16.203 1 71.81 103 SER B O 1
ATOM 2137 N N . LEU B 1 104 ? -19.078 0.181 -16.188 1 72.75 104 LEU B N 1
ATOM 2138 C CA . LEU B 1 104 ? -18.703 1.539 -16.562 1 72.75 104 LEU B CA 1
ATOM 2139 C C . LEU B 1 104 ? -18.188 2.311 -15.352 1 72.75 104 LEU B C 1
ATOM 2141 O O . LEU B 1 104 ? -17.219 3.072 -15.461 1 72.75 104 LEU B O 1
ATOM 2145 N N . ASN B 1 105 ? -18.828 2.121 -14.25 1 76.12 105 ASN B N 1
ATOM 2146 C CA . ASN B 1 105 ? -18.422 2.781 -13.016 1 76.12 105 ASN B CA 1
ATOM 2147 C C . ASN B 1 105 ? -18.359 1.803 -11.852 1 76.12 105 ASN B C 1
ATOM 2149 O O . ASN B 1 105 ? -19.188 1.872 -10.938 1 76.12 105 ASN B O 1
ATOM 2153 N N . PRO B 1 106 ? -17.438 0.901 -11.977 1 79.69 106 PRO B N 1
ATOM 2154 C CA . PRO B 1 106 ? -17.406 -0.095 -10.906 1 79.69 106 PRO B CA 1
ATOM 2155 C C . PRO B 1 106 ? -17.094 0.516 -9.547 1 79.69 106 PRO B C 1
ATOM 2157 O O . PRO B 1 106 ? -16.078 1.208 -9.391 1 79.69 106 PRO B O 1
ATOM 2160 N N . PRO B 1 107 ? -18.031 0.358 -8.664 1 83.31 107 PRO B N 1
ATOM 2161 C CA . PRO B 1 107 ? -17.734 0.86 -7.324 1 83.31 107 PRO B CA 1
ATOM 2162 C C . PRO B 1 107 ? -16.562 0.123 -6.664 1 83.31 107 PRO B C 1
ATOM 2164 O O . PRO B 1 107 ? -16.312 -1.041 -6.977 1 83.31 107 PRO B O 1
ATOM 2167 N N . THR B 1 108 ? -15.836 0.797 -5.883 1 91.31 108 THR B N 1
ATOM 2168 C CA . THR B 1 108 ? -14.844 0.132 -5.039 1 91.31 108 THR B CA 1
ATOM 2169 C C . THR B 1 108 ? -15.305 0.12 -3.58 1 91.31 108 THR B C 1
ATOM 2171 O O . THR B 1 108 ? -16.031 1.018 -3.143 1 91.31 108 THR B O 1
ATOM 2174 N N . THR B 1 109 ? -14.992 -0.929 -2.912 1 94.75 109 THR B N 1
ATOM 2175 C CA . THR B 1 109 ? -15.234 -1.094 -1.481 1 94.75 109 THR B CA 1
ATOM 2176 C C . THR B 1 109 ? -14 -1.67 -0.792 1 94.75 109 THR B C 1
ATOM 2178 O O . THR B 1 109 ? -13.094 -2.178 -1.454 1 94.75 109 THR B O 1
ATOM 2181 N N . ILE B 1 110 ? -13.906 -1.434 0.453 1 95.19 110 ILE B N 1
ATOM 2182 C CA . ILE B 1 110 ? -12.953 -2.193 1.254 1 95.19 110 ILE B CA 1
ATOM 2183 C C . ILE B 1 110 ? -13.633 -3.434 1.828 1 95.19 110 ILE B C 1
ATOM 2185 O O . ILE B 1 110 ? -14.695 -3.336 2.445 1 95.19 110 ILE B O 1
ATOM 2189 N N . VAL B 1 111 ? -13.023 -4.574 1.602 1 96.44 111 VAL B N 1
ATOM 2190 C CA . VAL B 1 111 ? -13.656 -5.836 1.976 1 96.44 111 VAL B CA 1
ATOM 2191 C C . VAL B 1 111 ? -12.734 -6.629 2.895 1 96.44 111 VAL B C 1
ATOM 2193 O O . VAL B 1 111 ? -11.539 -6.34 2.98 1 96.44 111 VAL B O 1
ATOM 2196 N N . SER B 1 112 ? -13.344 -7.543 3.562 1 96.06 112 SER B N 1
ATOM 2197 C CA . SER B 1 112 ? -12.633 -8.508 4.395 1 96.06 112 SER B CA 1
ATOM 2198 C C . SER B 1 112 ? -12.812 -9.93 3.875 1 96.06 112 SER B C 1
ATOM 2200 O O . SER B 1 112 ? -13.922 -10.32 3.508 1 96.06 112 SER B O 1
ATOM 2202 N N . ILE B 1 113 ? -11.734 -10.609 3.775 1 96.12 113 ILE B N 1
ATOM 2203 C CA . ILE B 1 113 ? -11.703 -12.016 3.393 1 96.12 113 ILE B CA 1
ATOM 2204 C C . ILE B 1 113 ? -11.25 -12.867 4.582 1 96.12 113 ILE B C 1
ATOM 2206 O O . ILE B 1 113 ? -10.141 -12.688 5.094 1 96.12 113 ILE B O 1
ATOM 2210 N N . ALA B 1 114 ? -12.062 -13.789 4.969 1 93.75 114 ALA B N 1
ATOM 2211 C CA . ALA B 1 114 ? -11.695 -14.672 6.074 1 93.75 114 ALA B CA 1
ATOM 2212 C C . ALA B 1 114 ? -10.609 -15.656 5.652 1 93.75 114 ALA B C 1
ATOM 2214 O O . ALA B 1 114 ? -10.672 -16.234 4.562 1 93.75 114 ALA B O 1
ATOM 2215 N N . LEU B 1 115 ? -9.594 -15.867 6.449 1 92.38 115 LEU B N 1
ATOM 2216 C CA . LEU B 1 115 ? -8.477 -16.734 6.102 1 92.38 115 LEU B CA 1
ATOM 2217 C C . LEU B 1 115 ? -8.578 -18.078 6.832 1 92.38 115 LEU B C 1
ATOM 2219 O O . LEU B 1 115 ? -7.855 -19.016 6.512 1 92.38 115 LEU B O 1
ATOM 2223 N N . GLY B 1 116 ? -9.289 -18.281 7.801 1 81.25 116 GLY B N 1
ATOM 2224 C CA . GLY B 1 116 ? -9.328 -19.484 8.625 1 81.25 116 GLY B CA 1
ATOM 2225 C C . GLY B 1 116 ? -10.062 -20.641 7.973 1 81.25 116 GLY B C 1
ATOM 2226 O O . GLY B 1 116 ? -9.898 -21.781 8.375 1 81.25 116 GLY B O 1
ATOM 2227 N N . ASN B 1 117 ? -10.898 -20.328 6.984 1 71.5 117 ASN B N 1
ATOM 2228 C CA . ASN B 1 117 ? -11.703 -21.406 6.422 1 71.5 117 ASN B CA 1
ATOM 2229 C C . ASN B 1 117 ? -11.188 -21.828 5.047 1 71.5 117 ASN B C 1
ATOM 2231 O O . ASN B 1 117 ? -10.625 -21.016 4.316 1 71.5 117 ASN B O 1
ATOM 2235 N N . ASN B 1 118 ? -11.055 -23.156 4.828 1 72.38 118 ASN B N 1
ATOM 2236 C CA . ASN B 1 118 ? -10.625 -23.688 3.537 1 72.38 118 ASN B CA 1
ATOM 2237 C C . ASN B 1 118 ? -11.664 -23.422 2.449 1 72.38 118 ASN B C 1
ATOM 2239 O O . ASN B 1 118 ? -11.391 -23.609 1.264 1 72.38 118 ASN B O 1
ATOM 2243 N N . ASN B 1 119 ? -12.75 -22.938 2.863 1 87 119 ASN B N 1
ATOM 2244 C CA . ASN B 1 119 ? -13.781 -22.672 1.862 1 87 119 ASN B CA 1
ATOM 2245 C C . ASN B 1 119 ? -13.766 -21.219 1.418 1 87 119 ASN B C 1
ATOM 2247 O O . ASN B 1 119 ? -13.75 -20.312 2.252 1 87 119 ASN B O 1
ATOM 2251 N N . VAL B 1 120 ? -13.688 -21.125 0.139 1 93.81 120 VAL B N 1
ATOM 2252 C CA . VAL B 1 120 ? -13.75 -19.781 -0.443 1 93.81 120 VAL B CA 1
ATOM 2253 C C . VAL B 1 120 ? -15.133 -19.172 -0.21 1 93.81 120 VAL B C 1
ATOM 2255 O O . VAL B 1 120 ? -16.141 -19.781 -0.551 1 93.81 120 VAL B O 1
ATOM 2258 N N . GLN B 1 121 ? -15.133 -18.109 0.505 1 92.94 121 GLN B N 1
ATOM 2259 C CA . GLN B 1 121 ? -16.375 -17.391 0.765 1 92.94 121 GLN B CA 1
ATOM 2260 C C . GLN B 1 121 ? -16.375 -16.016 0.103 1 92.94 121 GLN B C 1
ATOM 2262 O O . GLN B 1 121 ? -15.312 -15.484 -0.225 1 92.94 121 GLN B O 1
ATOM 2267 N N . GLU B 1 122 ? -17.609 -15.531 -0.099 1 95.81 122 GLU B N 1
ATOM 2268 C CA . GLU B 1 122 ? -17.734 -14.156 -0.58 1 95.81 122 GLU B CA 1
ATOM 2269 C C . GLU B 1 122 ? -17.156 -13.164 0.418 1 95.81 122 GLU B C 1
ATOM 2271 O O . GLU B 1 122 ? -17.453 -13.227 1.612 1 95.81 122 GLU B O 1
ATOM 2276 N N . PRO B 1 123 ? -16.266 -12.328 -0.066 1 96.06 123 PRO B N 1
ATOM 2277 C CA . PRO B 1 123 ? -15.758 -11.305 0.846 1 96.06 123 PRO B CA 1
ATOM 2278 C C . PRO B 1 123 ? -16.875 -10.445 1.449 1 96.06 123 PRO B C 1
ATOM 2280 O O . PRO B 1 123 ? -17.891 -10.203 0.798 1 96.06 123 PRO B O 1
ATOM 2283 N N . GLU B 1 124 ? -16.609 -9.969 2.633 1 95.31 124 GLU B N 1
ATOM 2284 C CA . GLU B 1 124 ? -17.562 -9.102 3.32 1 95.31 124 GLU B CA 1
ATOM 2285 C C . GLU B 1 124 ? -17.156 -7.633 3.193 1 95.31 124 GLU B C 1
ATOM 2287 O O . GLU B 1 124 ? -15.992 -7.285 3.385 1 95.31 124 GLU B O 1
ATOM 2292 N N . VAL B 1 125 ? -18.172 -6.785 2.943 1 94.75 125 VAL B N 1
ATOM 2293 C CA . VAL B 1 125 ? -17.875 -5.355 2.846 1 94.75 125 VAL B CA 1
ATOM 2294 C C . VAL B 1 125 ? -17.641 -4.781 4.242 1 94.75 125 VAL B C 1
ATOM 2296 O O . VAL B 1 125 ? -18.484 -4.926 5.129 1 94.75 125 VAL B O 1
ATOM 2299 N N . LEU B 1 126 ? -16.516 -4.227 4.465 1 92.94 126 LEU B N 1
ATOM 2300 C CA . LEU B 1 126 ? -16.172 -3.566 5.719 1 92.94 126 LEU B CA 1
ATOM 2301 C C . LEU B 1 126 ? -16.5 -2.078 5.656 1 92.94 126 LEU B C 1
ATOM 2303 O O . LEU B 1 126 ? -16.984 -1.504 6.629 1 92.94 126 LEU B O 1
ATOM 2307 N N . VAL B 1 127 ? -16.094 -1.419 4.582 1 91.38 127 VAL B N 1
ATOM 2308 C CA . VAL B 1 127 ? -16.344 0.004 4.367 1 91.38 127 VAL B CA 1
ATOM 2309 C C . VAL B 1 127 ? -16.984 0.22 2.996 1 91.38 127 VAL B C 1
ATOM 2311 O O . VAL B 1 127 ? -16.453 -0.252 1.981 1 91.38 127 VAL B O 1
ATOM 2314 N N . GLY B 1 128 ? -18.062 0.84 2.941 1 89.94 128 GLY B N 1
ATOM 2315 C CA . GLY B 1 128 ? -18.812 1.158 1.733 1 89.94 128 GLY B CA 1
ATOM 2316 C C . GLY B 1 128 ? -19.641 2.426 1.857 1 89.94 128 GLY B C 1
ATOM 2317 O O . GLY B 1 128 ? -19.641 3.066 2.91 1 89.94 128 GLY B O 1
ATOM 2318 N N . GLY B 1 129 ? -20.281 2.836 0.721 1 88.25 129 GLY B N 1
ATOM 2319 C CA . GLY B 1 129 ? -21.156 3.998 0.737 1 88.25 129 GLY B CA 1
ATOM 2320 C C . GLY B 1 129 ? -20.688 5.109 -0.18 1 88.25 129 GLY B C 1
ATOM 2321 O O . GLY B 1 129 ? -21.5 5.855 -0.73 1 88.25 129 GLY B O 1
ATOM 2322 N N . SER B 1 130 ? -19.375 5.355 -0.222 1 89.31 130 SER B N 1
ATOM 2323 C CA . SER B 1 130 ? -18.844 6.293 -1.203 1 89.31 130 SER B CA 1
ATOM 2324 C C . SER B 1 130 ? -18.609 5.613 -2.551 1 89.31 130 SER B C 1
ATOM 2326 O O . SER B 1 130 ? -18.797 4.398 -2.678 1 89.31 130 SER B O 1
ATOM 2328 N N . ASP B 1 131 ? -18.219 6.359 -3.527 1 89.31 131 ASP B N 1
ATOM 2329 C CA . ASP B 1 131 ? -18 5.801 -4.859 1 89.31 131 ASP B CA 1
ATOM 2330 C C . ASP B 1 131 ? -16.672 5.066 -4.941 1 89.31 131 ASP B C 1
ATOM 2332 O O . ASP B 1 131 ? -16.562 4.02 -5.59 1 89.31 131 ASP B O 1
ATOM 2336 N N . PHE B 1 132 ? -15.656 5.645 -4.195 1 89.75 132 PHE B N 1
ATOM 2337 C CA . PHE B 1 132 ? -14.312 5.094 -4.363 1 89.75 132 PHE B CA 1
ATOM 2338 C C . PHE B 1 132 ? -13.602 4.988 -3.02 1 89.75 132 PHE B C 1
ATOM 2340 O O . PHE B 1 132 ? -13.727 5.875 -2.172 1 89.75 132 PHE B O 1
ATOM 2347 N N . TYR B 1 133 ? -12.867 3.939 -2.904 1 90.75 133 TYR B N 1
ATOM 2348 C CA . TYR B 1 133 ? -12.016 3.666 -1.749 1 90.75 133 TYR B CA 1
ATOM 2349 C C . TYR B 1 133 ? -10.633 3.215 -2.186 1 90.75 133 TYR B C 1
ATOM 2351 O O . TYR B 1 133 ? -10.484 2.498 -3.18 1 90.75 133 TYR B O 1
ATOM 2359 N N .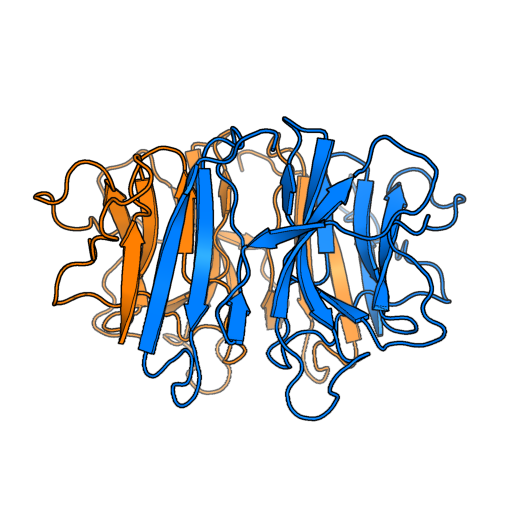 ALA B 1 134 ? -9.609 3.643 -1.372 1 89.88 134 ALA B N 1
ATOM 2360 C CA . ALA B 1 134 ? -8.25 3.227 -1.728 1 89.88 134 ALA B CA 1
ATOM 2361 C C . ALA B 1 134 ? -7.355 3.154 -0.493 1 89.88 134 ALA B C 1
ATOM 2363 O O . ALA B 1 134 ? -7.645 3.789 0.525 1 89.88 134 ALA B O 1
ATOM 2364 N N . PHE B 1 135 ? -6.371 2.383 -0.5 1 91 135 PHE B N 1
ATOM 2365 C CA . PHE B 1 135 ? -5.203 2.332 0.369 1 91 135 PHE B CA 1
ATOM 2366 C C . PHE B 1 135 ? -5.609 2.027 1.806 1 91 135 PHE B C 1
ATOM 2368 O O . PHE B 1 135 ? -5.25 2.766 2.727 1 91 135 PHE B O 1
ATOM 2375 N N . PRO B 1 136 ? -6.285 0.928 1.991 1 93.19 136 PRO B N 1
ATOM 2376 C CA . PRO B 1 136 ? -6.418 0.533 3.396 1 93.19 136 PRO B CA 1
ATOM 2377 C C . PRO B 1 136 ? -5.07 0.264 4.062 1 93.19 136 PRO B C 1
ATOM 2379 O O . PRO B 1 136 ? -4.211 -0.401 3.48 1 93.19 136 PRO B O 1
ATOM 2382 N N . ARG B 1 137 ? -4.875 0.895 5.164 1 93.25 137 ARG B N 1
ATOM 2383 C CA . ARG B 1 137 ? -3.688 0.714 5.992 1 93.25 137 ARG B CA 1
ATOM 2384 C C . ARG B 1 137 ? -4.066 0.306 7.414 1 93.25 137 ARG B C 1
ATOM 2386 O O . ARG B 1 137 ? -4.973 0.89 8.016 1 93.25 137 ARG B O 1
ATOM 2393 N N . LEU B 1 138 ? -3.389 -0.697 7.875 1 92.75 138 LEU B N 1
ATOM 2394 C CA . LEU B 1 138 ? -3.631 -1.19 9.227 1 92.75 138 LEU B CA 1
ATOM 2395 C C . LEU B 1 138 ? -2.443 -0.891 10.133 1 92.75 138 LEU B C 1
ATOM 2397 O O . LEU B 1 138 ? -1.29 -1.058 9.734 1 92.75 138 LEU B O 1
ATOM 2401 N N . ASP B 1 139 ? -2.816 -0.4 11.305 1 90.75 139 ASP B N 1
ATOM 2402 C CA . ASP B 1 139 ? -1.726 -0.245 12.266 1 90.75 139 ASP B CA 1
ATOM 2403 C C . ASP B 1 139 ? -1.159 -1.603 12.68 1 90.75 139 ASP B C 1
ATOM 2405 O O . ASP B 1 139 ? -1.847 -2.621 12.586 1 90.75 139 ASP B O 1
ATOM 2409 N N . PRO B 1 140 ? 0.08 -1.656 13.172 1 85.31 140 PRO B N 1
ATOM 2410 C CA . PRO B 1 140 ? 0.765 -2.922 13.453 1 85.31 140 PRO B CA 1
ATOM 2411 C C . PRO B 1 140 ? -0.011 -3.812 14.414 1 85.31 140 PRO B C 1
ATOM 2413 O O . PRO B 1 140 ? 0.101 -5.039 14.352 1 85.31 140 PRO B O 1
ATOM 2416 N N . LYS B 1 141 ? -0.816 -3.223 15.25 1 85.31 141 LYS B N 1
ATOM 2417 C CA . LYS B 1 141 ? -1.56 -4 16.234 1 85.31 141 LYS B CA 1
ATOM 2418 C C . LYS B 1 141 ? -2.98 -4.281 15.758 1 85.31 141 LYS B C 1
ATOM 2420 O O . LYS B 1 141 ? -3.789 -4.848 16.5 1 85.31 141 LYS B O 1
ATOM 2425 N N . SER B 1 142 ? -3.287 -3.834 14.555 1 88.25 142 SER B N 1
ATOM 2426 C CA . SER B 1 142 ? -4.602 -4.008 13.945 1 88.25 142 SER B CA 1
ATOM 2427 C C . SER B 1 142 ? -5.695 -3.385 14.805 1 88.25 142 SER B C 1
ATOM 2429 O O . SER B 1 142 ? -6.766 -3.975 14.977 1 88.25 142 SER B O 1
ATOM 2431 N N . GLU B 1 143 ? -5.398 -2.23 15.375 1 88.25 143 GLU B N 1
ATOM 2432 C CA . GLU B 1 143 ? -6.371 -1.501 16.188 1 88.25 143 GLU B CA 1
ATOM 2433 C C . GLU B 1 143 ? -6.98 -0.342 15.398 1 88.25 143 GLU B C 1
ATOM 2435 O O . GLU B 1 143 ? -8.094 0.102 15.703 1 88.25 143 GLU B O 1
ATOM 2440 N N . ARG B 1 144 ? -6.211 0.123 14.484 1 89 144 ARG B N 1
ATOM 2441 C CA . ARG B 1 144 ? -6.648 1.231 13.648 1 89 144 ARG B CA 1
ATOM 2442 C C . ARG B 1 144 ? -6.543 0.872 12.164 1 89 144 ARG B C 1
ATOM 2444 O O . ARG B 1 144 ? -5.641 0.139 11.766 1 89 144 ARG B O 1
ATOM 2451 N N . ILE B 1 145 ? -7.488 1.347 11.477 1 91.62 145 ILE B N 1
ATOM 2452 C CA . ILE B 1 145 ? -7.434 1.262 10.023 1 91.62 145 ILE B CA 1
ATOM 2453 C C . ILE B 1 145 ? -7.633 2.648 9.414 1 91.62 145 ILE B C 1
ATOM 2455 O O . ILE B 1 145 ? -8.438 3.441 9.914 1 91.62 145 ILE B O 1
ATOM 2459 N N . ALA B 1 146 ? -6.863 2.947 8.438 1 92.44 146 ALA B N 1
ATOM 2460 C CA . ALA B 1 146 ? -7.016 4.188 7.684 1 92.44 146 ALA B CA 1
ATOM 2461 C C . ALA B 1 146 ? -7.223 3.902 6.199 1 92.44 146 ALA B C 1
ATOM 2463 O O . ALA B 1 146 ? -6.758 2.881 5.688 1 92.44 146 ALA B O 1
ATOM 2464 N N . TRP B 1 147 ? -7.969 4.734 5.516 1 92.38 147 TRP B N 1
ATOM 2465 C CA . TRP B 1 147 ? -8.203 4.629 4.082 1 92.38 147 TRP B CA 1
ATOM 2466 C C . TRP B 1 147 ? -8.562 5.984 3.486 1 92.38 147 TRP B C 1
ATOM 2468 O O . TRP B 1 147 ? -8.789 6.953 4.219 1 92.38 147 TRP B O 1
ATOM 2478 N N . ILE B 1 148 ? -8.516 6.012 2.207 1 90.5 148 ILE B N 1
ATOM 2479 C CA . ILE B 1 148 ? -9 7.188 1.491 1 90.5 148 ILE B CA 1
ATOM 2480 C C . ILE B 1 148 ? -10.312 6.863 0.795 1 90.5 148 ILE B C 1
ATOM 2482 O O . ILE B 1 148 ? -10.5 5.754 0.287 1 90.5 148 ILE B O 1
ATOM 2486 N N . GLN B 1 149 ? -11.203 7.863 0.755 1 90.88 149 GLN B N 1
ATOM 2487 C CA . GLN B 1 149 ? -12.438 7.723 -0.009 1 90.88 149 GLN B CA 1
ATOM 2488 C C . GLN B 1 149 ? -12.82 9.039 -0.687 1 90.88 149 GLN B C 1
ATOM 2490 O O . GLN B 1 149 ? -12.422 10.109 -0.232 1 90.88 149 GLN B O 1
ATOM 2495 N N . TRP B 1 150 ? -13.492 8.93 -1.8 1 88.94 150 TRP B N 1
ATOM 2496 C CA . TRP B 1 150 ? -14.008 10.094 -2.521 1 88.94 150 TRP B CA 1
ATOM 2497 C C . TRP B 1 150 ? -15.227 9.719 -3.359 1 88.94 150 TRP B C 1
ATOM 2499 O O . TRP B 1 150 ? -15.539 8.539 -3.521 1 88.94 150 TRP B O 1
ATOM 2509 N N . SER B 1 151 ? -15.922 10.758 -3.723 1 88.88 151 SER B N 1
ATOM 2510 C CA . SER B 1 151 ? -17.141 10.547 -4.488 1 88.88 151 SER B CA 1
ATOM 2511 C C . SER B 1 151 ? -17.172 11.43 -5.73 1 88.88 151 SER B C 1
ATOM 2513 O O . SER B 1 151 ? -16.578 12.508 -5.746 1 88.88 151 SER B O 1
ATOM 2515 N N . HIS B 1 152 ? -17.891 10.812 -6.707 1 87.12 152 HIS B N 1
ATOM 2516 C CA . HIS B 1 152 ? -18.172 11.664 -7.855 1 87.12 152 HIS B CA 1
ATOM 2517 C C . HIS B 1 152 ? -18.875 12.953 -7.43 1 87.12 152 HIS B C 1
ATOM 2519 O O . HIS B 1 152 ? -19.672 12.953 -6.488 1 87.12 152 HIS B O 1
ATOM 2525 N N . PRO B 1 153 ? -18.531 14.078 -8.109 1 88.56 153 PRO B N 1
ATOM 2526 C CA . PRO B 1 153 ? -17.75 14.227 -9.344 1 88.56 153 PRO B CA 1
ATOM 2527 C C . PRO B 1 153 ? -16.266 14.453 -9.07 1 88.56 153 PRO B C 1
ATOM 2529 O O . PRO B 1 153 ? -15.492 14.664 -10 1 88.56 153 PRO B O 1
ATOM 2532 N N . ASN B 1 154 ? -15.859 14.344 -7.855 1 82 154 ASN B N 1
ATOM 2533 C CA . ASN B 1 154 ? -14.477 14.648 -7.508 1 82 154 ASN B CA 1
ATOM 2534 C C . ASN B 1 154 ? -13.531 13.508 -7.867 1 82 154 ASN B C 1
ATOM 2536 O O . ASN B 1 154 ? -13.938 12.344 -7.859 1 82 154 ASN B O 1
ATOM 2540 N N . MET B 1 155 ? -12.266 13.914 -8.258 1 81.31 155 MET B N 1
ATOM 2541 C CA . MET B 1 155 ? -11.148 12.969 -8.328 1 81.31 155 MET B CA 1
ATOM 2542 C C . MET B 1 155 ? -10.359 12.961 -7.027 1 81.31 155 MET B C 1
ATOM 2544 O O . MET B 1 155 ? -10.445 13.906 -6.238 1 81.31 155 MET B O 1
ATOM 2548 N N . PRO B 1 156 ? -9.703 11.875 -6.82 1 76.19 156 PRO B N 1
ATOM 2549 C CA . PRO B 1 156 ? -8.984 11.797 -5.543 1 76.19 156 PRO B CA 1
ATOM 2550 C C . PRO B 1 156 ? -8.055 12.984 -5.309 1 76.19 156 PRO B C 1
ATOM 2552 O O . PRO B 1 156 ? -7.84 13.383 -4.164 1 76.19 156 PRO B O 1
ATOM 2555 N N . TRP B 1 157 ? -7.551 13.539 -6.438 1 75.19 157 TRP B N 1
ATOM 2556 C CA . TRP B 1 157 ? -6.594 14.625 -6.281 1 75.19 157 TRP B CA 1
ATOM 2557 C C . TRP B 1 157 ? -7.312 15.961 -6.102 1 75.19 157 TRP B C 1
ATOM 2559 O O . TRP B 1 157 ? -6.695 16.953 -5.73 1 75.19 157 TRP B O 1
ATOM 2569 N N . ASP B 1 158 ? -8.586 15.945 -6.461 1 78.25 158 ASP B N 1
ATOM 2570 C CA . ASP B 1 158 ? -9.398 17.141 -6.281 1 78.25 158 ASP B CA 1
ATOM 2571 C C . ASP B 1 158 ? -9.883 17.266 -4.836 1 78.25 158 ASP B C 1
ATOM 2573 O O . ASP B 1 158 ? -9.68 18.297 -4.195 1 78.25 158 ASP B O 1
ATOM 2577 N N . LYS B 1 159 ? -10.508 16.219 -4.434 1 78.31 159 LYS B N 1
ATOM 2578 C CA . LYS B 1 159 ? -11.055 16.172 -3.08 1 78.31 159 LYS B CA 1
ATOM 2579 C C . LYS B 1 159 ? -11.156 14.727 -2.586 1 78.31 159 LYS B C 1
ATOM 2581 O O . LYS B 1 159 ? -11.852 13.906 -3.184 1 78.31 159 LYS B O 1
ATOM 2586 N N . SER B 1 160 ? -10.359 14.461 -1.555 1 79.19 160 SER B N 1
ATOM 2587 C CA . SER B 1 160 ? -10.461 13.156 -0.905 1 79.19 160 SER B CA 1
ATOM 2588 C C . SER B 1 160 ? -10.305 13.281 0.606 1 79.19 160 SER B C 1
ATOM 2590 O O . SER B 1 160 ? -9.828 14.305 1.106 1 79.19 160 SER B O 1
ATOM 2592 N N . GLU B 1 161 ? -10.945 12.312 1.176 1 85.38 161 GLU B N 1
ATOM 2593 C CA . GLU B 1 161 ? -10.883 12.25 2.633 1 85.38 161 GLU B CA 1
ATOM 2594 C C . GLU B 1 161 ? -10.102 11.023 3.096 1 85.38 161 GLU B C 1
ATOM 2596 O O . GLU B 1 161 ? -10.367 9.906 2.646 1 85.38 161 GLU B O 1
ATOM 2601 N N . LEU B 1 162 ? -9.133 11.289 3.898 1 84.62 162 LEU B N 1
ATOM 2602 C CA . LEU B 1 162 ? -8.438 10.211 4.602 1 84.62 162 LEU B CA 1
ATOM 2603 C C . LEU B 1 162 ? -9.117 9.914 5.934 1 84.62 162 LEU B C 1
ATOM 2605 O O . LEU B 1 162 ? -9.18 10.773 6.812 1 84.62 162 LEU B O 1
ATOM 2609 N N . TRP B 1 163 ? -9.586 8.734 6.062 1 87.69 163 TRP B N 1
ATOM 2610 C CA . TRP B 1 163 ? -10.344 8.305 7.234 1 87.69 163 TRP B CA 1
ATOM 2611 C C . TRP B 1 163 ? -9.516 7.379 8.109 1 87.69 163 TRP B C 1
ATOM 2613 O O . TRP B 1 163 ? -8.789 6.523 7.605 1 87.69 163 TRP B O 1
ATOM 2623 N N . VAL B 1 164 ? -9.656 7.621 9.383 1 86.25 164 VAL B N 1
ATOM 2624 C CA . VAL B 1 164 ? -9.07 6.715 10.359 1 86.25 164 VAL B CA 1
ATOM 2625 C C . VAL B 1 164 ? -10.156 6.188 11.297 1 86.25 164 VAL B C 1
ATOM 2627 O O . VAL B 1 164 ? -10.945 6.965 11.844 1 86.25 164 VAL B O 1
ATOM 2630 N N . GLY B 1 165 ? -10.25 4.922 11.422 1 83.5 165 GLY B N 1
ATOM 2631 C CA . GLY B 1 165 ? -11.242 4.301 12.289 1 83.5 165 GLY B CA 1
ATOM 2632 C C . GLY B 1 165 ? -10.688 3.146 13.102 1 83.5 165 GLY B C 1
ATOM 2633 O O . GLY B 1 165 ? -9.539 2.746 12.914 1 83.5 165 GLY B O 1
ATOM 2634 N N . TYR B 1 166 ? -11.586 2.723 14.07 1 81.81 166 TYR B N 1
ATOM 2635 C CA . TYR B 1 166 ? -11.266 1.523 14.836 1 81.81 166 TYR B CA 1
ATOM 2636 C C . TYR B 1 166 ? -11.719 0.269 14.102 1 81.81 166 TYR B C 1
ATOM 2638 O O . TYR B 1 166 ? -12.711 0.298 13.367 1 81.81 166 TYR B O 1
ATOM 2646 N N . ILE B 1 167 ? -10.875 -0.716 14.211 1 81 167 ILE B N 1
ATOM 2647 C CA . ILE B 1 167 ? -11.273 -1.99 13.625 1 81 167 ILE B CA 1
ATOM 2648 C C . ILE B 1 167 ? -11.812 -2.914 14.711 1 81 167 ILE B C 1
ATOM 2650 O O . ILE B 1 167 ? -11.25 -2.977 15.812 1 81 167 ILE B O 1
ATOM 2654 N N . SER B 1 168 ? -13 -3.334 14.523 1 78.12 168 SER B N 1
ATOM 2655 C CA . SER B 1 168 ? -13.594 -4.316 15.422 1 78.12 168 SER B CA 1
ATOM 2656 C C . SER B 1 168 ? -13.922 -5.609 14.688 1 78.12 168 SER B C 1
ATOM 2658 O O . SER B 1 168 ? -13.75 -5.703 13.469 1 78.12 168 SER B O 1
ATOM 2660 N N . GLU B 1 169 ? -14.164 -6.707 15.43 1 71.56 169 GLU B N 1
ATOM 2661 C CA . GLU B 1 169 ? -14.461 -8.023 14.867 1 71.56 169 GLU B CA 1
ATOM 2662 C C . GLU B 1 169 ? -15.602 -7.949 13.859 1 71.56 169 GLU B C 1
ATOM 2664 O O . GLU B 1 169 ? -15.594 -8.656 12.852 1 71.56 169 GLU B O 1
ATOM 2669 N N . ASN B 1 170 ? -16.547 -7.086 14.203 1 60 170 ASN B N 1
ATOM 2670 C CA . ASN B 1 170 ? -17.766 -7.066 13.383 1 60 170 ASN B CA 1
ATOM 2671 C C . ASN B 1 170 ? -17.781 -5.852 12.453 1 60 170 ASN B C 1
ATOM 2673 O O . ASN B 1 170 ? -17.391 -4.758 12.852 1 60 170 ASN B O 1
#

Foldseek 3Di:
DAFDWDDDPDVPDDIDTLADPQWHFFWPPPVVGAAQWDDDDQKIWGQTDWAQFIWMDGNVDSPDHTATQADRPPGNQKHWHQWDADPPLQWIWTKIFGPPVPVVQTAIFIWITHHPDSDRDHTHGPDDDARYKDNWDADPNRQKIKIKGDHPPDDCVRDIDIDMDGDDND/DAFDWDDDPDVPDDIDTLADPQWHFAWPPPVVGAAQWDDDDQKIWGQTDWAQFIWMDGNVDSPDHTATQADRPPGNQKHWHQWDADPPLQWIWTKIFGPPVPVVQTAIFIWITHHPDSDRDHTHGPDDDARYKDNWDADPNRQKIKIKGDHPPDDCVRDIDIDMDGDDND